Protein AF-A0A925WJB9-F1 (afdb_monomer)

pLDDT: mean 83.43, std 12.55, range [35.84, 97.56]

Structure (mmCIF, N/CA/C/O backbone):
data_AF-A0A925WJB9-F1
#
_entry.id   AF-A0A925WJB9-F1
#
loop_
_atom_site.group_PDB
_atom_site.id
_atom_site.type_symbol
_atom_site.label_atom_id
_atom_site.label_alt_id
_atom_site.label_comp_id
_atom_site.label_asym_id
_atom_site.label_entity_id
_atom_site.label_seq_id
_atom_site.pdbx_PDB_ins_code
_atom_site.Cartn_x
_atom_site.Cartn_y
_atom_site.Cartn_z
_atom_site.occupancy
_atom_site.B_iso_or_equiv
_atom_site.auth_seq_id
_atom_site.auth_comp_id
_atom_site.auth_asym_id
_atom_site.auth_atom_id
_atom_site.pdbx_PDB_model_num
ATOM 1 N N . MET A 1 1 ? 20.096 12.474 18.381 1.00 43.97 1 MET A N 1
ATOM 2 C CA . MET A 1 1 ? 20.253 11.113 17.829 1.00 43.97 1 MET A CA 1
ATOM 3 C C . MET A 1 1 ? 19.766 11.162 16.393 1.00 43.97 1 MET A C 1
ATOM 5 O O . MET A 1 1 ? 18.644 11.605 16.192 1.00 43.97 1 MET A O 1
ATOM 9 N N . SER A 1 2 ? 20.598 10.823 15.407 1.00 48.94 2 SER A N 1
ATOM 10 C CA . SER A 1 2 ? 20.150 10.765 14.008 1.00 48.94 2 SER A CA 1
ATOM 11 C C . SER A 1 2 ? 19.247 9.548 13.840 1.00 48.94 2 SER A C 1
ATOM 13 O O . SER A 1 2 ? 19.674 8.437 14.145 1.00 48.94 2 SER A O 1
ATOM 15 N N . ALA A 1 3 ? 18.000 9.751 13.416 1.00 63.97 3 ALA A N 1
ATOM 16 C CA . ALA A 1 3 ? 17.092 8.649 13.132 1.00 63.97 3 ALA A CA 1
ATOM 17 C C . ALA A 1 3 ? 17.634 7.843 11.940 1.00 63.97 3 ALA A C 1
ATOM 19 O O . ALA A 1 3 ? 17.916 8.409 10.883 1.00 63.97 3 ALA A O 1
ATOM 20 N N . THR A 1 4 ? 17.822 6.535 12.115 1.00 77.94 4 THR A N 1
ATOM 21 C CA . THR A 1 4 ? 18.234 5.638 11.030 1.00 77.94 4 THR A CA 1
ATOM 22 C C . THR A 1 4 ? 17.084 5.499 10.042 1.00 77.94 4 THR A C 1
ATOM 24 O O . THR A 1 4 ? 15.997 5.079 10.429 1.00 77.94 4 THR A O 1
ATOM 27 N N . LEU A 1 5 ? 17.313 5.859 8.779 1.00 86.12 5 LEU A N 1
ATOM 28 C CA . LEU A 1 5 ? 16.326 5.685 7.714 1.00 86.12 5 LEU A CA 1
ATOM 29 C C . LEU A 1 5 ? 16.024 4.197 7.512 1.00 86.12 5 LEU A C 1
ATOM 31 O O . LEU A 1 5 ? 16.938 3.375 7.441 1.00 86.12 5 LEU A O 1
ATOM 35 N N . LEU A 1 6 ? 14.742 3.867 7.385 1.00 89.12 6 LEU A N 1
ATOM 36 C CA . LEU A 1 6 ? 14.296 2.551 6.946 1.00 89.12 6 LEU A CA 1
ATOM 37 C C . LEU A 1 6 ? 14.304 2.529 5.421 1.00 89.12 6 LEU A C 1
ATOM 39 O O . LEU A 1 6 ? 13.763 3.446 4.803 1.00 89.12 6 LEU A O 1
ATOM 43 N N . GLN A 1 7 ? 14.907 1.498 4.829 1.00 92.38 7 GLN A N 1
ATOM 44 C CA . GLN A 1 7 ? 15.043 1.357 3.381 1.00 92.38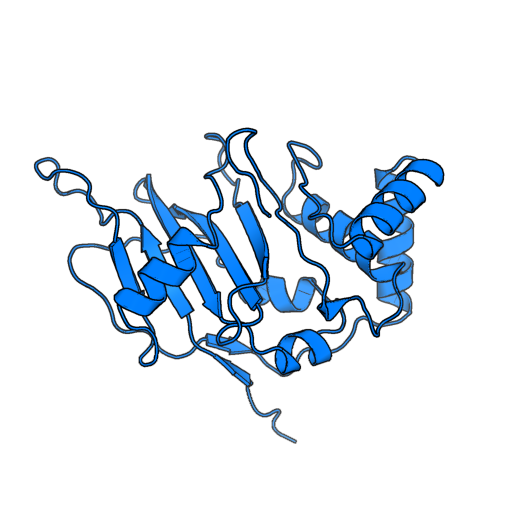 7 GLN A CA 1
ATOM 45 C C . GLN A 1 7 ? 14.372 0.086 2.877 1.00 92.38 7 GLN A C 1
ATOM 47 O O . GLN A 1 7 ? 14.393 -0.939 3.560 1.00 92.38 7 GLN A O 1
ATOM 52 N N . PHE A 1 8 ? 13.781 0.151 1.687 1.00 93.50 8 PHE A N 1
ATOM 53 C CA . PHE A 1 8 ? 13.100 -0.985 1.078 1.00 93.50 8 PHE A CA 1
ATOM 54 C C . PHE A 1 8 ? 13.018 -0.866 -0.447 1.00 93.50 8 PHE A C 1
ATOM 56 O O . PHE A 1 8 ? 13.248 0.191 -1.040 1.00 93.50 8 PHE A O 1
ATOM 63 N N . GLU A 1 9 ? 12.732 -2.003 -1.073 1.00 96.00 9 GLU A N 1
ATOM 64 C CA . GLU A 1 9 ? 12.711 -2.161 -2.521 1.00 96.00 9 GLU A CA 1
ATOM 65 C C . GLU A 1 9 ? 11.400 -1.636 -3.124 1.00 96.00 9 GLU A C 1
ATOM 67 O O . GLU A 1 9 ? 10.319 -1.759 -2.535 1.00 96.00 9 GLU A O 1
ATOM 72 N N . HIS A 1 10 ? 11.489 -1.080 -4.329 1.00 97.19 10 HIS A N 1
ATOM 73 C CA . HIS A 1 10 ? 10.340 -0.593 -5.080 1.00 97.19 10 HIS A CA 1
ATOM 74 C C . HIS A 1 10 ? 10.602 -0.638 -6.587 1.00 97.19 10 HIS A C 1
ATOM 76 O O . HIS A 1 10 ? 11.743 -0.698 -7.050 1.00 97.19 10 HIS A O 1
ATOM 82 N N . PHE A 1 11 ? 9.532 -0.613 -7.373 1.00 97.12 11 PHE A N 1
ATOM 83 C CA . PHE A 1 11 ? 9.629 -0.629 -8.825 1.00 97.12 11 PHE A CA 1
ATOM 84 C C . PHE A 1 11 ? 8.435 0.045 -9.493 1.00 97.12 11 PHE A C 1
ATOM 86 O O . PHE A 1 11 ? 7.369 0.198 -8.899 1.00 97.12 11 PHE A O 1
ATOM 93 N N . TYR A 1 12 ? 8.622 0.427 -10.752 1.00 95.88 12 TYR A N 1
ATOM 94 C CA . TYR A 1 12 ? 7.576 0.947 -11.619 1.00 95.88 12 TYR A CA 1
ATOM 95 C C . TYR A 1 12 ? 7.277 -0.062 -12.715 1.00 95.88 12 TYR A C 1
ATOM 97 O O . TYR A 1 12 ? 8.189 -0.600 -13.345 1.00 95.88 12 TYR A O 1
ATOM 105 N N . TYR A 1 13 ? 5.996 -0.290 -12.961 1.00 94.00 13 TYR A N 1
ATOM 106 C CA . TYR A 1 13 ? 5.498 -1.204 -13.975 1.00 94.00 13 TYR A CA 1
ATOM 107 C C . TYR A 1 13 ? 4.428 -0.503 -14.803 1.00 94.00 13 TYR A C 1
ATOM 109 O O . TYR A 1 13 ? 3.642 0.281 -14.276 1.00 94.00 13 TYR A O 1
ATOM 117 N N . GLY A 1 14 ?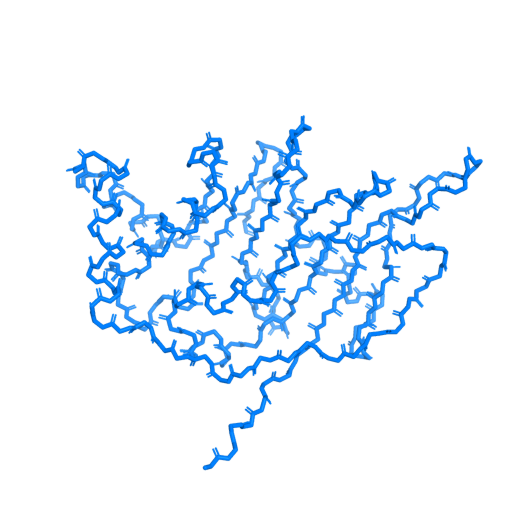 4.381 -0.763 -16.101 1.00 90.88 14 GLY A N 1
ATOM 118 C CA . GLY A 1 14 ? 3.389 -0.135 -16.963 1.00 90.88 14 GLY A CA 1
ATOM 119 C C . GLY A 1 14 ? 3.830 -0.080 -18.409 1.00 90.88 14 GLY A C 1
ATOM 120 O O . GLY A 1 14 ? 4.645 -0.884 -18.857 1.00 90.88 14 GLY A O 1
ATOM 121 N N . GLN A 1 15 ? 3.261 0.865 -19.145 1.00 83.31 15 GLN A N 1
ATOM 122 C CA . GLN A 1 15 ? 3.568 1.060 -20.558 1.00 83.31 15 GLN A CA 1
ATOM 123 C C . GLN A 1 15 ? 4.716 2.069 -20.708 1.00 83.31 15 GLN A C 1
ATOM 125 O O . GLN A 1 15 ? 4.619 3.156 -20.130 1.00 83.31 15 GLN A O 1
ATOM 130 N N . PRO A 1 16 ? 5.774 1.772 -21.486 1.00 77.00 16 PRO A N 1
ATOM 131 C CA . PRO A 1 16 ? 6.777 2.767 -21.848 1.00 77.00 16 PRO A CA 1
ATOM 132 C C . PRO A 1 16 ? 6.155 3.847 -22.744 1.00 77.00 16 PRO A C 1
ATOM 134 O O . PRO A 1 16 ? 5.060 3.675 -23.290 1.00 77.00 16 PRO A O 1
ATOM 137 N N . ALA A 1 17 ? 6.818 4.997 -22.844 1.00 71.12 17 ALA A N 1
ATOM 138 C CA . ALA A 1 17 ? 6.292 6.149 -23.557 1.00 71.12 17 ALA A CA 1
ATOM 139 C C . ALA A 1 17 ? 6.283 5.766 -25.025 1.00 71.12 17 ALA A C 1
ATOM 141 O O . ALA A 1 17 ? 7.320 5.387 -25.562 1.00 71.12 17 ALA A O 1
ATOM 142 N N . ALA A 1 18 ? 5.104 5.789 -25.641 1.00 63.25 18 ALA A N 1
ATOM 143 C CA . ALA A 1 18 ? 4.972 5.316 -27.003 1.00 63.25 18 ALA A CA 1
ATOM 144 C C . ALA A 1 18 ? 5.849 6.159 -27.936 1.00 63.25 18 ALA A C 1
ATOM 146 O O . ALA A 1 18 ? 5.664 7.372 -28.038 1.00 63.25 18 ALA A O 1
ATOM 147 N N . ASP A 1 19 ? 6.725 5.491 -28.680 1.00 55.38 19 ASP A N 1
ATOM 148 C CA . ASP A 1 19 ? 6.946 5.885 -30.061 1.00 55.38 19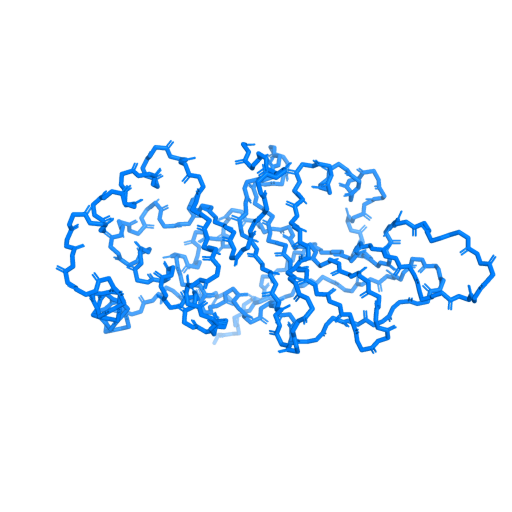 ASP A CA 1
ATOM 149 C C . ASP A 1 19 ? 5.720 5.391 -30.848 1.00 55.38 19 ASP A C 1
ATOM 151 O O . ASP A 1 19 ? 5.278 4.254 -30.655 1.00 55.38 19 ASP A O 1
ATOM 155 N N . TYR A 1 20 ? 5.106 6.239 -31.677 1.00 52.12 20 TYR A N 1
ATOM 156 C CA . TYR A 1 20 ? 3.749 6.048 -32.237 1.00 52.12 20 TYR A CA 1
ATOM 157 C C . TYR A 1 20 ? 3.551 4.767 -33.088 1.00 52.12 20 TYR A C 1
ATOM 159 O O . TYR A 1 20 ? 2.461 4.535 -33.610 1.00 52.12 20 TYR A O 1
ATOM 167 N N . GLN A 1 21 ? 4.583 3.937 -33.252 1.00 49.34 21 GLN A N 1
ATOM 168 C CA . GLN A 1 21 ? 4.632 2.798 -34.169 1.00 49.34 21 GLN A CA 1
ATOM 169 C C . GLN A 1 21 ? 4.746 1.419 -33.490 1.00 49.34 21 GLN A C 1
ATOM 171 O O . GLN A 1 21 ? 4.606 0.409 -34.181 1.00 49.34 21 GLN A O 1
ATOM 176 N N . ALA A 1 22 ? 4.972 1.328 -32.172 1.00 54.50 22 ALA A N 1
ATOM 177 C CA . ALA A 1 22 ? 5.181 0.042 -31.494 1.00 54.50 22 ALA A CA 1
ATOM 178 C C . ALA A 1 22 ? 3.928 -0.465 -30.742 1.00 54.50 22 ALA A C 1
ATOM 180 O O . ALA A 1 22 ? 3.218 0.329 -30.119 1.00 54.50 22 ALA A O 1
ATOM 181 N N . PRO A 1 23 ? 3.656 -1.789 -30.724 1.00 53.50 23 PRO A N 1
ATOM 182 C CA . PRO A 1 23 ? 2.641 -2.367 -29.845 1.00 53.50 23 PRO A CA 1
ATOM 183 C C . PRO A 1 23 ? 2.967 -2.043 -28.383 1.00 53.50 23 PRO A C 1
ATOM 185 O O . PRO A 1 23 ? 4.072 -2.334 -27.920 1.00 53.50 23 PRO A O 1
ATOM 188 N N . GLN A 1 24 ? 2.011 -1.467 -27.650 1.00 60.84 24 GLN A N 1
ATOM 189 C CA . GLN A 1 24 ? 2.189 -1.102 -26.243 1.00 60.84 24 GLN A CA 1
ATOM 190 C C . GLN A 1 24 ? 2.374 -2.359 -25.384 1.00 60.84 24 GLN A C 1
ATOM 192 O O . GLN A 1 24 ? 1.409 -3.026 -25.015 1.00 60.84 24 GLN A O 1
ATOM 197 N N . ARG A 1 25 ? 3.626 -2.700 -25.072 1.00 68.69 25 ARG A N 1
ATOM 198 C CA . ARG A 1 25 ? 3.955 -3.765 -24.120 1.00 68.69 25 ARG A CA 1
ATOM 199 C C . ARG A 1 25 ? 3.962 -3.189 -22.712 1.00 68.69 25 ARG A C 1
ATOM 201 O O . ARG A 1 25 ? 4.656 -2.212 -22.456 1.00 68.69 25 ARG A O 1
ATOM 208 N N . THR A 1 26 ? 3.214 -3.800 -21.801 1.00 83.81 26 THR A N 1
ATOM 209 C CA . THR A 1 26 ? 3.363 -3.544 -20.367 1.00 83.81 26 THR A CA 1
ATOM 210 C C . THR A 1 26 ? 4.556 -4.323 -19.834 1.00 83.81 26 THR A C 1
ATOM 212 O O . THR A 1 26 ? 4.737 -5.492 -20.179 1.00 83.81 26 THR A O 1
ATOM 215 N N . GLY A 1 27 ? 5.373 -3.694 -18.999 1.00 90.88 27 GLY A N 1
ATOM 216 C CA . GLY A 1 27 ? 6.547 -4.334 -18.428 1.00 90.88 27 GLY A CA 1
ATOM 217 C C . GLY A 1 27 ? 7.153 -3.540 -17.283 1.00 90.88 27 GLY A C 1
ATOM 218 O O . GLY A 1 27 ? 6.655 -2.481 -16.898 1.00 90.88 27 GLY A O 1
ATOM 219 N N . LEU A 1 28 ? 8.248 -4.073 -16.747 1.00 94.25 28 LEU A N 1
ATOM 220 C CA . LEU A 1 28 ? 9.071 -3.378 -15.768 1.00 94.25 28 LEU A CA 1
ATOM 221 C 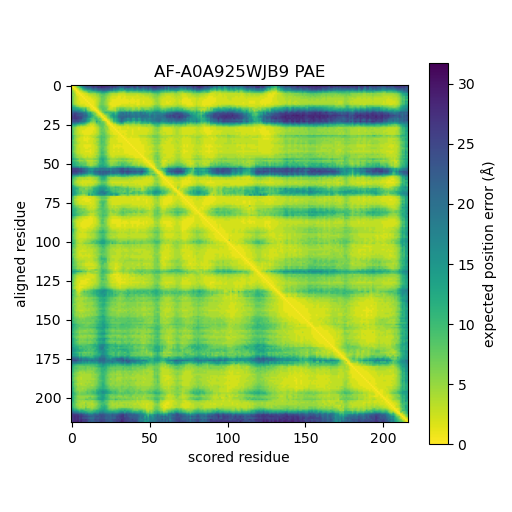C . LEU A 1 28 ? 9.693 -2.139 -16.428 1.00 94.25 28 LEU A C 1
ATOM 223 O O . LEU A 1 28 ? 10.326 -2.251 -17.474 1.00 94.25 28 LEU A O 1
ATOM 227 N N . LEU A 1 29 ? 9.499 -0.970 -15.822 1.00 94.06 29 LEU A N 1
ATOM 228 C CA . LEU A 1 29 ? 9.978 0.321 -16.328 1.00 94.06 29 LEU A CA 1
ATOM 229 C C . LEU A 1 29 ? 11.198 0.809 -15.547 1.00 94.06 29 LEU A C 1
ATOM 231 O O . LEU A 1 29 ? 12.132 1.384 -16.106 1.00 94.06 29 LEU A O 1
ATOM 235 N N . ALA A 1 30 ? 11.200 0.576 -14.238 1.00 95.69 30 ALA A N 1
ATOM 236 C CA . ALA A 1 30 ? 12.311 0.911 -13.367 1.00 95.69 30 ALA A CA 1
ATOM 237 C C . ALA A 1 30 ? 12.267 0.062 -12.099 1.00 95.69 30 ALA A C 1
ATOM 239 O O . ALA A 1 30 ? 11.181 -0.291 -11.648 1.00 95.69 30 ALA A O 1
ATOM 240 N N . ALA A 1 31 ? 13.420 -0.259 -11.522 1.00 97.56 31 ALA A N 1
ATOM 241 C CA . ALA A 1 31 ? 13.501 -1.142 -10.364 1.00 97.56 31 ALA A CA 1
ATOM 242 C C . ALA A 1 31 ? 14.711 -0.815 -9.489 1.00 97.56 31 ALA A C 1
ATOM 244 O O . ALA A 1 31 ? 15.774 -0.439 -9.993 1.00 97.56 31 ALA A O 1
ATOM 245 N N . SER A 1 32 ? 14.554 -0.977 -8.180 1.00 97.50 32 SER A N 1
ATOM 246 C CA . SER A 1 32 ? 15.679 -1.021 -7.252 1.00 97.50 32 SER A CA 1
ATOM 247 C C . SER A 1 32 ? 16.436 -2.354 -7.361 1.00 97.50 32 SER A C 1
ATOM 249 O O . SER A 1 32 ? 15.959 -3.312 -7.972 1.00 97.50 32 SER A O 1
ATOM 251 N N . ALA A 1 33 ? 17.657 -2.408 -6.821 1.00 94.25 33 ALA A N 1
ATOM 252 C CA . ALA A 1 33 ? 18.613 -3.484 -7.101 1.00 94.25 33 ALA A CA 1
ATOM 253 C C . ALA A 1 33 ? 18.131 -4.896 -6.712 1.00 94.25 33 ALA A C 1
ATOM 255 O O . ALA A 1 33 ? 18.553 -5.868 -7.337 1.00 94.25 33 ALA A O 1
ATOM 256 N N . GLY A 1 34 ? 17.262 -5.024 -5.704 1.00 93.00 34 GLY A N 1
ATOM 257 C CA . GLY A 1 34 ? 16.699 -6.307 -5.280 1.00 93.00 34 GLY A CA 1
ATOM 258 C C . GLY A 1 34 ? 15.489 -6.775 -6.095 1.00 93.00 34 GLY A C 1
ATOM 259 O O . GLY A 1 34 ? 14.995 -7.878 -5.859 1.00 93.00 34 GLY A O 1
ATOM 260 N N . ILE A 1 35 ? 14.994 -5.974 -7.044 1.00 95.56 35 ILE A N 1
ATOM 261 C CA . ILE A 1 35 ? 13.828 -6.315 -7.863 1.00 95.56 35 ILE A CA 1
ATOM 262 C C . ILE A 1 35 ? 14.264 -6.963 -9.176 1.00 95.56 35 ILE A C 1
ATOM 264 O O . ILE A 1 35 ? 14.794 -6.303 -10.071 1.00 95.56 35 ILE A O 1
ATOM 268 N N . THR A 1 36 ? 13.968 -8.255 -9.329 1.00 94.00 36 THR A N 1
ATOM 269 C CA . THR A 1 36 ? 14.111 -8.948 -10.616 1.00 94.00 36 THR A CA 1
ATOM 270 C C . THR A 1 36 ? 12.835 -8.827 -11.459 1.00 94.00 36 THR A C 1
ATOM 272 O O . THR A 1 36 ? 11.749 -8.610 -10.908 1.00 94.00 36 THR A O 1
ATOM 275 N N . PRO A 1 37 ? 12.914 -8.998 -12.793 1.00 92.88 37 PRO A N 1
ATOM 276 C CA . PRO A 1 37 ? 11.733 -9.022 -13.655 1.00 92.88 37 PRO A CA 1
ATOM 277 C C . PRO A 1 37 ? 10.702 -10.083 -13.254 1.00 92.88 37 PRO A C 1
ATOM 279 O O . PRO A 1 37 ? 9.504 -9.817 -13.299 1.00 92.88 37 PRO A O 1
ATOM 282 N N . GLU A 1 38 ? 11.152 -11.262 -12.824 1.00 92.81 38 GLU A N 1
ATOM 283 C CA . GLU A 1 38 ? 10.289 -12.363 -12.381 1.00 92.81 38 GLU A CA 1
ATOM 284 C C . GLU A 1 38 ? 9.566 -11.997 -11.088 1.00 92.81 38 GLU A C 1
ATOM 286 O O . GLU A 1 38 ? 8.373 -12.259 -10.946 1.00 92.81 38 GLU A O 1
ATOM 291 N N . LEU A 1 39 ? 10.280 -11.351 -10.162 1.00 92.56 39 LEU A N 1
ATOM 292 C CA . LEU A 1 39 ? 9.704 -10.881 -8.914 1.00 92.56 39 LEU A CA 1
ATOM 293 C C . LEU A 1 39 ? 8.646 -9.809 -9.170 1.00 92.56 39 LEU A C 1
ATOM 295 O O . LEU A 1 39 ? 7.542 -9.912 -8.648 1.00 92.56 39 LEU A O 1
ATOM 299 N N . ALA A 1 40 ? 8.961 -8.821 -10.010 1.00 93.94 40 ALA A N 1
ATOM 300 C CA . ALA A 1 40 ? 8.021 -7.775 -10.389 1.00 93.94 40 ALA A CA 1
ATOM 301 C C . ALA A 1 40 ? 6.772 -8.355 -11.068 1.00 93.94 40 ALA A C 1
ATOM 303 O O . ALA A 1 40 ? 5.657 -7.990 -10.704 1.00 93.94 40 ALA A O 1
ATOM 304 N N . ALA A 1 41 ? 6.943 -9.288 -12.010 1.00 92.12 41 ALA A N 1
ATOM 305 C CA . ALA A 1 41 ? 5.829 -9.945 -12.688 1.00 92.12 41 ALA A CA 1
ATOM 306 C C . ALA A 1 41 ? 4.935 -10.719 -11.705 1.00 92.12 41 ALA A C 1
ATOM 308 O O . ALA A 1 41 ? 3.720 -10.541 -11.730 1.00 92.12 41 ALA A O 1
ATOM 309 N N . ALA A 1 42 ? 5.527 -11.497 -10.794 1.00 91.38 42 ALA A N 1
ATOM 310 C CA . ALA A 1 42 ? 4.784 -12.227 -9.767 1.00 91.38 42 ALA A CA 1
ATOM 311 C C . ALA A 1 42 ? 4.052 -11.288 -8.790 1.00 91.38 42 ALA A C 1
ATOM 313 O O . ALA A 1 42 ? 2.936 -11.580 -8.356 1.00 91.38 42 ALA A O 1
ATOM 314 N N . THR A 1 43 ? 4.656 -10.145 -8.441 1.00 92.69 43 THR A N 1
ATOM 315 C CA . THR A 1 43 ? 3.999 -9.117 -7.624 1.00 92.69 43 THR A CA 1
ATOM 316 C C . THR A 1 43 ? 2.807 -8.509 -8.364 1.00 92.69 43 THR A C 1
ATOM 318 O O . THR A 1 43 ? 1.746 -8.380 -7.764 1.00 92.69 43 THR A O 1
ATOM 321 N N . VAL A 1 44 ? 2.947 -8.171 -9.650 1.00 91.62 44 VAL A N 1
ATOM 322 C CA . VAL A 1 44 ? 1.872 -7.576 -10.469 1.00 91.62 44 VAL A CA 1
ATOM 323 C C . VAL A 1 44 ? 0.717 -8.555 -10.681 1.00 91.62 44 VAL A C 1
ATOM 325 O O . VAL A 1 44 ? -0.439 -8.167 -10.535 1.00 91.62 44 VAL A O 1
ATOM 328 N N . GLU A 1 45 ? 1.017 -9.824 -10.965 1.00 88.94 45 GLU A N 1
ATOM 329 C CA . GLU A 1 45 ? 0.009 -10.882 -11.127 1.00 88.94 45 GLU A CA 1
ATOM 330 C C . GLU A 1 45 ? -0.867 -11.023 -9.877 1.00 88.94 45 GLU A C 1
ATOM 332 O O . GLU A 1 45 ? -2.074 -11.220 -9.973 1.00 88.94 45 GLU A O 1
ATOM 337 N N . ARG A 1 46 ? -0.265 -10.873 -8.693 1.00 87.06 46 ARG A N 1
ATOM 338 C CA . ARG A 1 46 ? -0.967 -10.986 -7.412 1.00 87.06 46 ARG A CA 1
ATOM 339 C C . ARG A 1 46 ? -1.623 -9.682 -6.960 1.00 87.06 46 ARG A C 1
ATOM 341 O O . ARG A 1 46 ? -2.636 -9.712 -6.275 1.00 87.06 46 ARG A O 1
ATOM 348 N N . VAL A 1 47 ? -1.015 -8.543 -7.280 1.00 88.56 47 VAL A N 1
ATOM 349 C CA . VAL A 1 47 ? -1.415 -7.217 -6.803 1.00 88.56 47 VAL A CA 1
ATOM 350 C C . VAL A 1 47 ? -1.724 -6.337 -8.003 1.00 88.56 47 VAL A C 1
ATOM 352 O O . VAL A 1 47 ? -0.878 -5.599 -8.516 1.00 88.56 47 VAL A O 1
ATOM 355 N N . THR A 1 48 ? -2.975 -6.411 -8.443 1.00 84.44 48 THR A N 1
ATOM 356 C CA . THR A 1 48 ? -3.494 -5.577 -9.525 1.00 84.44 48 THR A CA 1
ATOM 357 C C . THR A 1 48 ? -4.413 -4.505 -8.955 1.00 84.44 48 THR A C 1
ATOM 359 O O . THR A 1 48 ? -5.368 -4.799 -8.241 1.00 84.44 48 THR A O 1
ATOM 362 N N . LEU A 1 49 ? -4.135 -3.247 -9.297 1.00 85.06 49 LEU A N 1
ATOM 363 C CA . LEU A 1 49 ? -5.003 -2.115 -8.991 1.00 85.06 49 LEU A CA 1
ATOM 364 C C . LEU A 1 49 ? -5.430 -1.462 -10.312 1.00 85.06 49 LEU A C 1
ATOM 366 O O . LEU A 1 49 ? -4.563 -1.122 -11.121 1.00 85.06 49 LEU A O 1
ATOM 370 N N . PRO A 1 50 ? -6.737 -1.300 -10.578 1.00 81.94 50 PRO A N 1
ATOM 371 C CA . PRO A 1 50 ? -7.182 -0.716 -11.829 1.00 81.94 50 PRO A CA 1
ATOM 372 C C . PRO A 1 50 ? -6.928 0.795 -11.840 1.00 81.94 50 PRO A C 1
ATOM 374 O O . PRO A 1 50 ? -6.886 1.457 -10.801 1.00 81.94 50 PRO A O 1
ATOM 377 N N . LEU A 1 51 ? -6.787 1.354 -13.042 1.00 79.50 51 LEU A N 1
ATOM 378 C CA . LEU A 1 51 ? -6.764 2.802 -13.220 1.00 79.50 51 LEU A CA 1
ATOM 379 C C . LEU A 1 51 ? -8.151 3.381 -12.923 1.00 79.50 51 LEU A C 1
ATOM 381 O O . LEU A 1 51 ? -9.139 2.868 -13.462 1.00 79.50 51 LEU A O 1
ATOM 385 N N . PRO A 1 52 ? -8.242 4.468 -12.141 1.00 74.75 52 PRO A N 1
ATOM 386 C CA . PRO A 1 52 ? -9.495 5.187 -11.990 1.00 74.75 52 PRO A CA 1
ATOM 387 C C . PRO A 1 52 ? -9.933 5.834 -13.321 1.00 74.75 52 PRO A C 1
ATOM 389 O O . PRO A 1 52 ? -9.106 6.017 -14.226 1.00 74.75 52 PRO A O 1
ATOM 392 N N . PRO A 1 53 ? -11.228 6.177 -13.473 1.00 69.31 53 PRO A N 1
ATOM 393 C CA . PRO A 1 53 ? -11.756 6.802 -14.682 1.00 69.31 53 PRO A CA 1
ATOM 394 C C . PRO A 1 53 ? -11.068 8.144 -14.976 1.00 69.31 53 PRO A C 1
ATOM 396 O O . PRO A 1 53 ? -10.490 8.773 -14.093 1.00 69.31 53 PRO A O 1
ATOM 399 N N . PHE A 1 54 ? -11.134 8.582 -16.237 1.00 58.06 54 PHE A N 1
ATOM 400 C CA . PHE A 1 54 ? -10.497 9.802 -16.745 1.00 58.06 54 PHE A CA 1
ATOM 401 C C . PHE A 1 54 ? -11.098 11.082 -16.137 1.00 58.06 54 PHE A C 1
ATOM 403 O O . PHE A 1 54 ? -11.919 11.762 -16.747 1.00 58.06 54 PHE A O 1
ATOM 410 N N . THR A 1 55 ? -10.639 11.448 -14.950 1.00 56.28 55 THR A N 1
ATOM 411 C CA . THR A 1 55 ? -10.833 12.776 -14.368 1.00 56.28 55 THR A CA 1
ATOM 412 C C . THR A 1 55 ? -9.500 13.251 -13.805 1.00 56.28 55 THR A C 1
ATOM 414 O O . THR A 1 55 ? -8.752 12.484 -13.195 1.00 56.28 55 THR A O 1
ATOM 417 N N . ALA A 1 56 ? -9.148 14.506 -14.094 1.00 46.56 56 ALA A N 1
ATOM 418 C CA . ALA A 1 56 ? -7.904 15.103 -13.626 1.00 46.56 56 ALA A CA 1
ATOM 419 C C . ALA A 1 56 ? -7.820 14.937 -12.099 1.00 46.56 56 ALA A C 1
ATOM 421 O O . ALA A 1 56 ? -8.748 15.331 -11.398 1.00 46.56 56 ALA A O 1
ATOM 422 N N . ASN A 1 57 ? -6.721 14.357 -11.607 1.00 54.84 57 ASN A N 1
ATOM 423 C CA . ASN A 1 57 ? -6.376 14.163 -10.187 1.00 54.84 57 ASN A CA 1
ATOM 424 C C . ASN A 1 57 ? -6.781 12.839 -9.510 1.00 54.84 57 ASN A C 1
ATOM 426 O O . ASN A 1 57 ? -6.519 12.683 -8.313 1.00 54.84 57 ASN A O 1
ATOM 430 N N . HIS A 1 58 ? -7.338 11.845 -10.211 1.00 68.31 58 HIS A N 1
ATOM 431 C CA . HIS A 1 58 ? -7.581 10.544 -9.572 1.00 68.31 58 HIS A CA 1
ATOM 432 C C . HIS A 1 58 ? -6.346 9.647 -9.620 1.00 68.31 58 HIS A C 1
ATOM 434 O O . HIS A 1 58 ? -6.034 9.009 -10.622 1.00 68.31 58 HIS A O 1
ATOM 440 N N . ARG A 1 59 ? -5.657 9.578 -8.480 1.00 80.00 59 ARG A N 1
ATOM 441 C CA . ARG A 1 59 ? -4.733 8.494 -8.147 1.00 80.00 59 ARG A CA 1
ATOM 442 C C . ARG A 1 59 ? -5.458 7.421 -7.353 1.00 80.00 59 ARG A C 1
ATOM 444 O O . ARG A 1 59 ? -6.232 7.742 -6.446 1.00 80.00 59 ARG A O 1
ATOM 451 N N . ALA A 1 60 ? -5.184 6.170 -7.689 1.00 85.75 60 ALA A N 1
ATOM 452 C CA . ALA A 1 60 ? -5.591 5.027 -6.893 1.00 85.75 60 ALA A CA 1
ATOM 453 C C . ALA A 1 60 ? -4.368 4.486 -6.162 1.00 85.75 60 ALA A C 1
ATOM 455 O O . ALA A 1 60 ? -3.264 4.467 -6.704 1.00 85.75 60 ALA A O 1
ATOM 456 N N . TRP A 1 61 ? -4.568 4.043 -4.932 1.00 91.25 61 TRP A N 1
ATOM 457 C CA . TRP A 1 61 ? -3.563 3.284 -4.209 1.00 91.25 61 TRP A CA 1
ATOM 458 C C . TRP A 1 61 ? -4.196 2.222 -3.324 1.00 91.25 61 TRP A C 1
ATOM 460 O O . TRP A 1 61 ? -5.376 2.312 -2.961 1.00 91.25 61 TRP A O 1
ATOM 470 N N . ALA A 1 62 ? -3.400 1.223 -2.989 1.00 91.19 62 ALA A N 1
ATOM 471 C CA . ALA A 1 62 ? -3.791 0.134 -2.126 1.00 91.19 62 ALA A CA 1
ATOM 472 C C . ALA A 1 62 ? -2.617 -0.295 -1.251 1.00 91.19 62 ALA A C 1
ATOM 474 O O . ALA A 1 62 ? -1.456 -0.194 -1.652 1.00 91.19 62 ALA A O 1
ATOM 475 N N . LEU A 1 63 ? -2.949 -0.812 -0.075 1.00 92.44 63 LEU A N 1
ATOM 476 C CA . LEU A 1 63 ? -2.052 -1.588 0.765 1.00 92.44 63 LEU A CA 1
ATOM 477 C C . LEU A 1 63 ? -2.640 -2.988 0.856 1.00 92.44 63 LEU A C 1
ATOM 479 O O . LEU A 1 63 ? -3.730 -3.170 1.398 1.00 92.44 63 LEU A O 1
ATOM 483 N N . VAL A 1 64 ? -1.935 -3.976 0.319 1.00 91.12 64 VAL A N 1
ATOM 484 C CA . VAL A 1 64 ? -2.422 -5.356 0.255 1.00 91.12 64 VAL A CA 1
ATOM 485 C C . VAL A 1 64 ? -1.382 -6.332 0.775 1.00 91.12 64 VAL A C 1
ATOM 487 O O . VAL A 1 64 ? -0.196 -6.011 0.903 1.00 91.12 64 VAL A O 1
ATOM 490 N N . ARG A 1 65 ? -1.823 -7.555 1.069 1.00 87.81 65 ARG A N 1
ATOM 491 C CA . ARG A 1 65 ? -0.911 -8.653 1.375 1.00 87.81 65 ARG A CA 1
ATOM 492 C C . ARG A 1 65 ? -0.259 -9.131 0.087 1.00 87.81 65 ARG A C 1
ATOM 494 O O . ARG A 1 65 ? -0.938 -9.405 -0.896 1.00 87.81 65 ARG A O 1
ATOM 501 N N . GLY A 1 66 ? 1.060 -9.259 0.108 1.00 84.06 66 GLY A N 1
ATOM 502 C CA . GLY A 1 66 ? 1.791 -9.869 -0.995 1.00 84.06 66 GLY A CA 1
ATOM 503 C C . GLY A 1 66 ? 1.934 -11.377 -0.796 1.00 84.06 66 GLY A C 1
ATOM 504 O O . GLY A 1 66 ? 0.964 -12.095 -0.545 1.00 84.06 66 GLY A O 1
ATOM 505 N N . SER A 1 67 ? 3.161 -11.870 -0.931 1.00 79.62 67 SER A N 1
ATOM 506 C CA . SER A 1 67 ? 3.526 -13.278 -0.760 1.00 79.62 67 SER A CA 1
ATOM 507 C C . SER A 1 67 ? 4.207 -13.523 0.594 1.00 79.62 67 SER A C 1
ATOM 509 O O . SER A 1 67 ? 4.498 -12.597 1.345 1.00 79.62 67 SER A O 1
ATOM 511 N N . ARG A 1 68 ? 4.548 -14.781 0.911 1.00 73.94 68 ARG A N 1
ATOM 512 C CA . ARG A 1 68 ? 5.357 -15.088 2.110 1.00 73.94 68 ARG A CA 1
ATOM 513 C C . ARG A 1 68 ? 6.693 -14.335 2.152 1.00 73.94 68 ARG A C 1
ATOM 515 O O . ARG A 1 68 ? 7.184 -14.063 3.240 1.00 73.94 68 ARG A O 1
ATOM 522 N N . GLN A 1 69 ? 7.277 -14.035 0.992 1.00 71.50 69 GLN A N 1
ATOM 523 C CA . GLN A 1 69 ? 8.551 -13.317 0.883 1.00 71.50 69 GLN A CA 1
ATOM 524 C C . GLN A 1 69 ? 8.368 -11.792 0.859 1.00 71.50 69 GLN A C 1
ATOM 526 O O . GLN A 1 69 ? 9.306 -11.060 1.152 1.00 71.50 69 GLN A O 1
ATOM 531 N N . GLN A 1 70 ? 7.164 -11.316 0.537 1.00 74.62 70 GLN A N 1
ATOM 532 C CA . GLN A 1 70 ? 6.800 -9.902 0.464 1.00 74.62 70 GLN A CA 1
ATOM 533 C C . GLN A 1 70 ? 5.471 -9.716 1.190 1.00 74.62 70 GLN A C 1
ATOM 535 O O . GLN A 1 70 ? 4.417 -9.750 0.555 1.00 74.62 70 GLN A O 1
ATOM 540 N N . PRO A 1 71 ? 5.485 -9.600 2.523 1.00 79.81 71 PRO A N 1
ATOM 541 C CA . PRO A 1 71 ? 4.264 -9.712 3.309 1.00 79.81 71 PRO A CA 1
ATOM 542 C C . PRO A 1 71 ? 3.250 -8.624 2.952 1.00 79.81 71 PRO A C 1
ATOM 544 O O . PRO A 1 71 ? 2.050 -8.896 2.958 1.00 79.81 71 PRO A O 1
ATOM 547 N N . PHE A 1 72 ? 3.725 -7.435 2.575 1.00 91.62 72 PHE A N 1
ATOM 548 C CA . PHE A 1 72 ? 2.878 -6.323 2.185 1.00 91.62 72 PHE A CA 1
ATOM 549 C C . PHE A 1 72 ? 3.411 -5.605 0.954 1.00 91.62 72 PHE A C 1
ATOM 551 O O . PHE A 1 72 ? 4.616 -5.401 0.792 1.00 91.62 72 PHE A O 1
ATOM 558 N N . VAL A 1 73 ? 2.477 -5.204 0.103 1.00 94.31 73 VAL A N 1
ATOM 559 C CA . VAL A 1 73 ? 2.737 -4.439 -1.107 1.00 94.31 73 VAL A CA 1
ATOM 560 C C . VAL A 1 73 ? 1.852 -3.210 -1.053 1.00 94.31 73 VAL A C 1
ATOM 562 O O . VAL A 1 73 ? 0.630 -3.317 -0.940 1.00 94.31 73 VAL A O 1
ATOM 565 N N . MET A 1 74 ? 2.480 -2.044 -1.123 1.00 94.75 74 MET A N 1
ATOM 566 C CA . MET A 1 74 ? 1.777 -0.803 -1.394 1.00 94.75 74 MET A CA 1
ATOM 567 C C . MET A 1 74 ? 1.894 -0.519 -2.884 1.00 94.75 74 MET A C 1
ATOM 569 O O . MET A 1 74 ? 2.999 -0.504 -3.423 1.00 94.75 74 MET A O 1
ATOM 573 N N . VAL A 1 75 ? 0.764 -0.322 -3.548 1.00 95.06 75 VAL A N 1
ATOM 574 C CA . VAL A 1 75 ? 0.718 -0.011 -4.975 1.00 95.06 75 VAL A CA 1
ATOM 575 C C . VAL A 1 75 ? -0.013 1.299 -5.182 1.00 95.06 75 VAL A C 1
ATOM 577 O O . VAL A 1 75 ? -1.046 1.543 -4.567 1.00 95.06 75 VAL A O 1
ATOM 580 N N . GLN A 1 76 ? 0.517 2.127 -6.068 1.00 93.88 76 GLN A N 1
ATOM 581 C CA . GLN A 1 76 ? -0.123 3.331 -6.565 1.00 93.88 76 GLN A CA 1
ATOM 582 C C . GLN A 1 76 ? -0.225 3.250 -8.076 1.00 93.88 76 GLN A C 1
ATOM 584 O O . GLN A 1 76 ? 0.740 2.888 -8.737 1.00 93.88 76 GLN A O 1
ATOM 589 N N . VAL A 1 77 ? -1.366 3.642 -8.629 1.00 91.06 77 VAL A N 1
ATOM 590 C CA . VAL A 1 77 ? -1.584 3.677 -10.072 1.00 91.06 77 VAL A CA 1
ATOM 591 C C . VAL A 1 77 ? -2.094 5.056 -10.470 1.00 91.06 77 VAL A C 1
ATOM 593 O O . VAL A 1 77 ? -3.022 5.601 -9.863 1.00 91.06 77 VAL A O 1
ATOM 596 N N . GLN A 1 78 ? -1.461 5.624 -11.493 1.00 88.19 78 GLN A N 1
ATOM 597 C CA . GLN A 1 78 ? -1.855 6.882 -12.117 1.00 88.19 78 GLN A CA 1
ATOM 598 C C . GLN A 1 78 ? -1.567 6.855 -13.620 1.00 88.19 78 GLN A C 1
ATOM 600 O O . GLN A 1 78 ? -0.801 6.028 -14.120 1.00 88.19 78 GLN A O 1
ATOM 605 N N . ARG A 1 79 ? -2.139 7.825 -14.338 1.00 85.31 79 ARG A N 1
ATOM 606 C CA . ARG A 1 79 ? -1.594 8.241 -15.630 1.00 85.31 79 ARG A CA 1
ATOM 607 C C . ARG A 1 79 ? -0.524 9.306 -15.395 1.00 85.31 79 ARG A C 1
ATOM 609 O O . ARG A 1 79 ? -0.796 10.266 -14.683 1.00 85.31 79 ARG A O 1
ATOM 616 N N . SER A 1 80 ? 0.659 9.143 -15.978 1.00 83.06 80 SER A N 1
ATOM 617 C CA . SER A 1 80 ? 1.703 10.180 -15.971 1.00 83.06 80 SER A CA 1
ATOM 618 C C . SER A 1 80 ? 1.279 11.404 -16.804 1.00 83.06 80 SER A C 1
ATOM 620 O O . SER A 1 80 ? 0.345 11.307 -17.608 1.00 83.06 80 SER A O 1
ATOM 622 N N . ALA A 1 81 ? 2.007 12.528 -16.716 1.00 77.94 81 ALA A N 1
ATOM 623 C CA . ALA A 1 81 ? 1.817 13.681 -17.617 1.00 77.94 81 ALA A CA 1
ATOM 624 C C . ALA A 1 81 ? 1.830 13.320 -19.111 1.00 77.94 81 ALA A C 1
ATOM 626 O O . ALA A 1 81 ? 1.139 13.944 -19.913 1.00 77.94 81 ALA A O 1
ATOM 627 N N . SER A 1 82 ? 2.608 12.309 -19.501 1.00 77.25 82 SER A N 1
ATOM 628 C CA . SER A 1 82 ? 2.685 11.804 -20.878 1.00 77.25 82 SER A CA 1
ATOM 629 C C . SER A 1 82 ? 1.491 10.924 -21.280 1.00 77.25 82 SER A C 1
ATOM 631 O O . SER A 1 82 ? 1.467 10.392 -22.387 1.00 77.25 82 SER A O 1
ATOM 633 N N . GLY A 1 83 ? 0.505 10.738 -20.396 1.00 78.62 83 GLY A N 1
ATOM 634 C CA . GLY A 1 83 ? -0.672 9.901 -20.622 1.00 78.62 83 GLY A CA 1
ATOM 635 C C . GLY A 1 83 ? -0.419 8.398 -20.470 1.00 78.62 83 GLY A C 1
ATOM 636 O O . GLY A 1 83 ? -1.338 7.611 -20.717 1.00 78.62 83 GLY A O 1
ATOM 637 N N . GLN A 1 84 ? 0.789 7.994 -20.057 1.00 83.06 84 GLN A N 1
ATOM 638 C CA . GLN A 1 84 ? 1.147 6.591 -19.848 1.00 83.06 84 GLN A CA 1
ATOM 639 C C . GLN A 1 84 ? 0.483 6.054 -18.593 1.00 83.06 84 GLN A C 1
ATOM 641 O O . GLN A 1 84 ? 0.446 6.721 -17.564 1.00 83.06 84 GLN A O 1
ATOM 646 N N . SER A 1 85 ? 0.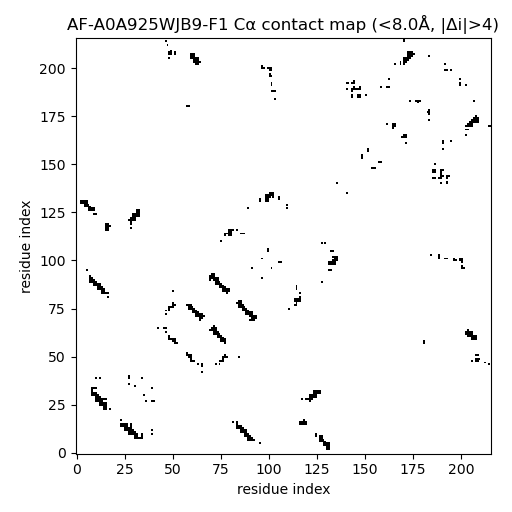027 4.810 -18.659 1.00 85.94 85 SER A N 1
AT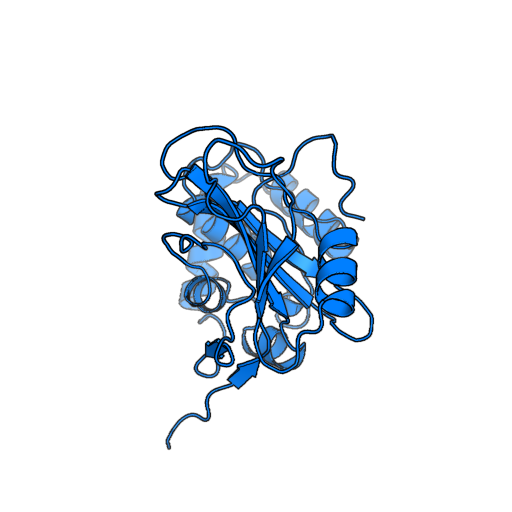OM 647 C CA . SER A 1 85 ? -0.429 4.086 -17.478 1.00 85.94 85 SER A CA 1
ATOM 648 C C . SER A 1 85 ? 0.774 3.547 -16.716 1.00 85.94 85 SER A C 1
ATOM 650 O O . SER A 1 85 ? 1.510 2.711 -17.250 1.00 85.94 85 SER A O 1
ATOM 652 N N . VAL A 1 86 ? 0.972 4.026 -15.488 1.00 90.69 86 VAL A N 1
ATOM 653 C CA . VAL A 1 86 ? 2.107 3.656 -14.639 1.00 90.69 86 VAL A CA 1
ATOM 654 C C . VAL A 1 86 ? 1.598 3.217 -13.271 1.00 90.69 86 VAL A C 1
ATOM 656 O O . VAL A 1 86 ? 0.702 3.831 -12.689 1.00 90.69 86 VAL A O 1
ATOM 659 N N . ALA A 1 87 ? 2.190 2.146 -12.760 1.00 93.69 87 ALA A N 1
ATOM 660 C CA . ALA A 1 87 ? 2.003 1.655 -11.411 1.00 93.69 87 ALA A CA 1
ATOM 661 C C . ALA A 1 87 ? 3.341 1.683 -10.665 1.00 93.69 87 ALA A C 1
ATOM 663 O O . ALA A 1 87 ? 4.355 1.227 -11.193 1.00 93.69 87 ALA A O 1
ATOM 664 N N . HIS A 1 88 ? 3.348 2.200 -9.443 1.00 96.38 88 HIS A N 1
ATOM 665 C CA . HIS A 1 88 ? 4.487 2.182 -8.530 1.00 96.38 88 HIS A CA 1
ATOM 666 C C . HIS A 1 88 ? 4.198 1.201 -7.401 1.00 96.38 88 HIS A C 1
ATOM 668 O O . HIS A 1 88 ? 3.228 1.352 -6.663 1.00 96.38 88 HIS A O 1
ATOM 674 N N . TYR A 1 89 ? 5.042 0.184 -7.293 1.00 96.31 89 TYR A N 1
ATOM 675 C CA . TYR A 1 89 ? 4.967 -0.870 -6.296 1.00 96.31 89 TYR A CA 1
ATOM 676 C C . TYR A 1 89 ? 6.077 -0.685 -5.272 1.00 96.31 89 TYR A C 1
ATOM 678 O O . TYR A 1 89 ? 7.247 -0.581 -5.633 1.00 96.31 89 TYR A O 1
ATOM 686 N N . SER A 1 90 ? 5.716 -0.693 -3.997 1.00 95.75 90 SER A N 1
ATOM 687 C CA . SER A 1 90 ? 6.626 -0.610 -2.860 1.00 95.75 90 SER A CA 1
ATOM 688 C C . SER A 1 90 ? 6.469 -1.850 -1.987 1.00 95.75 90 SER A C 1
ATOM 690 O O . SER A 1 90 ? 5.368 -2.158 -1.525 1.00 95.75 90 SER A O 1
ATOM 692 N N . LEU A 1 91 ? 7.568 -2.569 -1.760 1.00 94.56 91 LEU A N 1
ATOM 693 C CA . LEU A 1 91 ? 7.575 -3.789 -0.958 1.00 94.56 91 LEU A CA 1
ATOM 694 C C . LEU A 1 91 ? 7.813 -3.426 0.504 1.00 94.56 91 LEU A C 1
ATOM 696 O O . LEU A 1 91 ? 8.945 -3.176 0.912 1.00 94.56 91 LEU A O 1
ATOM 700 N N . LEU A 1 92 ? 6.740 -3.365 1.291 1.00 92.00 92 LEU A N 1
ATOM 701 C CA . LEU A 1 92 ? 6.807 -2.871 2.662 1.00 92.00 92 LEU A CA 1
ATOM 702 C C . LEU A 1 92 ? 7.175 -4.003 3.636 1.00 92.00 92 LEU A C 1
ATOM 704 O O . LEU A 1 92 ? 6.439 -4.992 3.743 1.00 92.00 92 LEU A O 1
ATOM 708 N N . PRO A 1 93 ? 8.279 -3.873 4.398 1.00 89.62 93 PRO A N 1
ATOM 709 C CA . PRO A 1 93 ? 8.594 -4.813 5.465 1.00 89.62 93 PRO A CA 1
ATOM 710 C C . PRO A 1 93 ? 7.521 -4.786 6.560 1.00 89.62 93 PRO A C 1
ATOM 712 O O . PRO A 1 93 ? 7.033 -3.720 6.940 1.00 89.62 93 PRO A O 1
ATOM 715 N N . SER A 1 94 ? 7.205 -5.945 7.143 1.00 87.56 94 SER A N 1
ATOM 716 C CA . SER A 1 94 ? 6.236 -6.032 8.248 1.00 87.56 94 SER A CA 1
ATOM 717 C C . SER A 1 94 ? 6.604 -5.125 9.423 1.00 87.56 94 SER A C 1
ATOM 719 O O . SER A 1 94 ? 5.725 -4.517 10.025 1.00 87.56 94 SER A O 1
ATOM 721 N N . ASP A 1 95 ? 7.894 -5.009 9.742 1.00 87.56 95 ASP A N 1
ATOM 722 C CA . ASP A 1 95 ? 8.366 -4.205 10.874 1.00 87.56 95 ASP A CA 1
ATOM 723 C C . ASP A 1 95 ? 8.163 -2.705 10.642 1.00 87.56 95 ASP A C 1
ATOM 725 O O . ASP A 1 95 ? 7.858 -1.973 11.585 1.00 87.56 95 ASP A O 1
ATOM 729 N N . LEU A 1 96 ? 8.225 -2.256 9.382 1.00 88.56 96 LEU A N 1
ATOM 730 C CA . LEU A 1 96 ? 7.870 -0.889 9.010 1.00 88.56 96 LEU A CA 1
ATOM 731 C C . LEU A 1 96 ? 6.388 -0.641 9.294 1.00 88.56 96 LEU A C 1
ATOM 733 O O . LEU A 1 96 ? 6.063 0.313 9.992 1.00 88.56 96 LEU A O 1
ATOM 737 N N . LEU A 1 97 ? 5.491 -1.525 8.846 1.00 88.38 97 LEU A N 1
ATOM 738 C CA . LEU A 1 97 ? 4.052 -1.357 9.088 1.00 88.38 97 LEU A CA 1
ATOM 739 C C . LEU A 1 97 ? 3.679 -1.447 10.572 1.00 88.38 97 LEU A C 1
ATOM 741 O O . LEU A 1 97 ? 2.828 -0.689 11.037 1.00 88.38 97 LEU A O 1
ATOM 745 N N . ARG A 1 98 ? 4.335 -2.326 11.340 1.00 86.94 98 ARG A N 1
ATOM 746 C CA . ARG A 1 98 ? 4.178 -2.368 12.805 1.00 86.94 98 ARG A CA 1
ATOM 747 C C . ARG A 1 98 ? 4.583 -1.044 13.453 1.00 86.94 98 ARG A C 1
ATOM 749 O O . ARG A 1 98 ? 3.917 -0.613 14.385 1.00 86.94 98 ARG A O 1
ATOM 756 N N . THR A 1 99 ? 5.646 -0.412 12.953 1.00 87.44 99 THR A N 1
ATOM 757 C CA . THR A 1 99 ? 6.133 0.887 13.445 1.00 87.44 99 THR A CA 1
ATOM 758 C C . THR A 1 99 ? 5.181 2.024 13.068 1.00 87.44 99 THR A C 1
ATOM 760 O O . THR A 1 99 ? 4.901 2.881 13.899 1.00 87.44 99 THR A O 1
ATOM 763 N N . VAL A 1 100 ? 4.623 1.992 11.850 1.00 87.06 100 VAL A N 1
ATOM 764 C CA . VAL A 1 100 ? 3.577 2.928 11.393 1.00 87.06 100 VAL A CA 1
ATOM 765 C C . VAL A 1 100 ? 2.343 2.853 12.290 1.00 87.06 100 VAL A C 1
ATOM 767 O O . VAL A 1 100 ? 1.701 3.867 12.545 1.00 87.06 100 VAL A O 1
ATOM 770 N N . GLY A 1 101 ? 1.981 1.655 12.759 1.00 84.31 101 GLY A N 1
ATOM 771 C CA . GLY A 1 101 ? 0.920 1.500 13.752 1.00 84.31 101 GLY A CA 1
ATOM 772 C C . GLY A 1 101 ? -0.464 1.950 13.274 1.00 84.31 101 GLY A C 1
ATOM 773 O O . GLY A 1 101 ? -1.301 2.318 14.090 1.00 84.31 101 GLY A O 1
ATOM 774 N N . GLY A 1 102 ? -0.704 1.944 11.960 1.00 84.62 102 GLY A N 1
ATOM 775 C CA . GLY A 1 102 ? -1.939 2.446 11.351 1.00 84.62 102 GLY A CA 1
ATOM 776 C C . GLY A 1 102 ? -1.908 3.908 10.907 1.00 84.62 102 GLY A C 1
ATOM 777 O O . GLY A 1 102 ? -2.853 4.319 10.248 1.00 84.62 102 GLY A O 1
ATOM 778 N N . ASN A 1 103 ? -0.829 4.655 11.173 1.00 88.81 103 ASN A N 1
ATOM 779 C CA . ASN A 1 103 ? -0.679 6.039 10.721 1.00 88.81 103 ASN A CA 1
ATOM 780 C C . ASN A 1 103 ? -0.514 6.129 9.194 1.00 88.81 103 ASN A C 1
ATOM 782 O O . ASN A 1 103 ? 0.598 6.163 8.656 1.00 88.81 103 ASN A O 1
ATOM 786 N N . LEU A 1 104 ? -1.631 6.169 8.466 1.00 87.62 104 LEU A N 1
ATOM 787 C CA . LEU A 1 104 ? -1.615 6.184 7.002 1.00 87.62 104 LEU A CA 1
ATOM 788 C C . LEU A 1 104 ? -0.930 7.429 6.440 1.00 87.62 104 LEU A C 1
ATOM 790 O O . LEU A 1 104 ? -0.363 7.363 5.351 1.00 87.62 104 LEU A O 1
ATOM 794 N N . ARG A 1 105 ? -0.922 8.546 7.177 1.00 87.88 105 ARG A N 1
ATOM 795 C CA . ARG A 1 105 ? -0.293 9.804 6.742 1.00 87.88 105 ARG A CA 1
ATOM 796 C C . ARG A 1 105 ? 1.215 9.667 6.574 1.00 87.88 105 ARG A C 1
ATOM 798 O O . ARG A 1 105 ? 1.785 10.314 5.700 1.00 87.88 105 ARG A O 1
ATOM 805 N N . GLU A 1 106 ? 1.859 8.797 7.349 1.00 90.00 106 GLU A N 1
ATOM 806 C CA . GLU A 1 106 ? 3.272 8.468 7.152 1.00 90.00 106 GLU A CA 1
ATOM 807 C C . GLU A 1 106 ? 3.494 7.678 5.858 1.00 90.00 106 GLU A C 1
ATOM 809 O O . GLU A 1 106 ? 4.432 7.968 5.117 1.00 90.00 106 GLU A O 1
ATOM 814 N N . LEU A 1 107 ? 2.599 6.739 5.532 1.00 89.44 107 LEU A N 1
ATOM 815 C CA . LEU A 1 107 ? 2.662 5.989 4.273 1.00 89.44 107 LEU A CA 1
ATOM 816 C C . LEU A 1 107 ? 2.370 6.874 3.059 1.00 89.44 107 LEU A C 1
ATOM 818 O O . LEU A 1 107 ? 2.980 6.688 2.012 1.00 89.44 107 LEU A O 1
ATOM 822 N N . LEU A 1 108 ? 1.504 7.882 3.198 1.00 89.12 108 LEU A N 1
ATOM 823 C CA . LEU A 1 108 ? 1.217 8.829 2.118 1.00 89.12 108 LEU A CA 1
ATOM 824 C C . LEU A 1 108 ? 2.450 9.595 1.635 1.00 89.12 108 LEU A C 1
ATOM 826 O O . LEU A 1 108 ? 2.485 10.000 0.477 1.00 89.12 108 LEU A O 1
ATOM 830 N N . LYS A 1 109 ? 3.466 9.778 2.486 1.00 89.81 109 LYS A N 1
ATOM 831 C CA . LYS A 1 109 ? 4.726 10.438 2.106 1.00 89.81 109 LYS A CA 1
ATOM 832 C C . LYS A 1 109 ? 5.527 9.637 1.075 1.00 89.81 109 LYS A C 1
ATOM 834 O O . LYS A 1 109 ? 6.429 10.187 0.456 1.00 89.81 109 LYS A O 1
ATOM 839 N N . LEU A 1 110 ? 5.216 8.349 0.922 1.00 90.88 110 LEU A N 1
ATOM 840 C CA . LEU A 1 110 ? 5.826 7.448 -0.054 1.00 90.88 110 LEU A CA 1
ATOM 841 C C . LEU A 1 110 ? 5.106 7.457 -1.405 1.00 90.88 110 LEU A C 1
ATOM 843 O O . LEU A 1 110 ? 5.610 6.863 -2.354 1.00 90.88 110 LEU A O 1
ATOM 847 N N . LEU A 1 111 ? 3.919 8.064 -1.471 1.00 90.44 111 LEU A N 1
ATOM 848 C CA . LEU A 1 111 ? 3.134 8.149 -2.690 1.00 90.44 111 LEU A CA 1
ATOM 849 C C . LEU A 1 111 ? 3.557 9.366 -3.499 1.00 90.44 111 LEU A C 1
ATOM 851 O O . LEU A 1 111 ? 3.607 10.486 -2.985 1.00 90.44 111 LEU A O 1
ATOM 855 N N . ASP A 1 112 ? 3.755 9.167 -4.793 1.00 89.50 112 ASP A N 1
ATOM 856 C CA . ASP A 1 112 ? 4.031 10.273 -5.692 1.00 89.50 112 ASP A CA 1
ATOM 857 C C . ASP A 1 112 ? 2.774 11.127 -5.894 1.00 89.50 112 ASP A C 1
ATOM 859 O O . ASP A 1 112 ? 1.641 10.638 -6.009 1.00 89.50 112 ASP A O 1
ATOM 863 N N . THR A 1 113 ? 2.954 12.443 -5.961 1.00 86.25 113 THR A N 1
ATOM 864 C CA . THR A 1 113 ? 1.883 13.336 -6.425 1.00 86.25 113 THR A CA 1
ATOM 865 C C . THR A 1 113 ? 1.582 13.059 -7.894 1.00 86.25 113 THR A C 1
ATOM 867 O O . THR A 1 113 ? 0.418 12.907 -8.257 1.00 86.25 113 THR A O 1
ATOM 870 N N . GLU A 1 114 ? 2.632 12.898 -8.696 1.00 87.06 114 GLU A N 1
ATOM 871 C CA . GLU A 1 114 ? 2.577 12.591 -10.119 1.00 87.06 114 GLU A CA 1
ATOM 872 C C . GLU A 1 114 ? 3.598 11.498 -10.446 1.00 87.06 114 GLU A C 1
ATOM 874 O O . GLU A 1 114 ? 4.772 11.624 -10.094 1.00 87.06 114 GLU A O 1
ATOM 879 N N . LEU A 1 115 ? 3.162 10.430 -11.122 1.00 89.62 115 LEU A N 1
ATOM 880 C CA . LEU A 1 115 ? 4.076 9.362 -11.525 1.00 89.62 115 LEU A CA 1
ATOM 881 C C . LEU A 1 115 ? 4.960 9.785 -12.715 1.00 89.62 115 LEU A C 1
ATOM 883 O O . LEU A 1 115 ? 4.459 10.368 -13.684 1.00 89.62 115 LEU A O 1
ATOM 887 N N . PRO A 1 116 ? 6.262 9.446 -12.691 1.00 89.38 116 PRO A N 1
ATOM 888 C CA . PRO A 1 116 ? 7.197 9.808 -13.746 1.00 89.38 116 PRO A CA 1
ATOM 889 C C . PRO A 1 116 ? 6.879 9.117 -15.077 1.00 89.38 116 PRO A C 1
ATOM 891 O O . PRO A 1 116 ? 6.355 8.004 -15.135 1.00 89.38 116 PRO A O 1
ATOM 894 N N . ALA A 1 117 ? 7.270 9.775 -16.168 1.00 87.69 117 ALA A N 1
ATOM 895 C CA . ALA A 1 117 ? 7.263 9.194 -17.503 1.00 87.69 117 ALA A CA 1
ATOM 896 C C . ALA A 1 117 ? 8.520 8.336 -17.732 1.00 87.69 117 ALA A C 1
ATOM 898 O O . ALA A 1 117 ? 9.648 8.739 -17.418 1.00 87.69 117 ALA A O 1
ATOM 899 N N . PHE A 1 118 ? 8.335 7.165 -18.336 1.00 87.69 118 PHE A N 1
ATOM 900 C CA . PHE A 1 118 ? 9.424 6.248 -18.674 1.00 87.69 118 PHE A CA 1
ATOM 901 C C . PHE A 1 118 ? 9.492 6.059 -20.182 1.00 87.69 118 PHE A C 1
ATOM 903 O O . PHE A 1 118 ? 8.474 5.764 -20.797 1.00 87.69 118 PHE A O 1
ATOM 910 N N . GLY A 1 119 ? 10.678 6.238 -20.765 1.00 83.06 119 GLY A N 1
ATOM 911 C CA . GLY A 1 119 ? 10.955 5.855 -22.150 1.00 83.06 119 GLY A CA 1
ATOM 912 C C . GLY A 1 119 ? 11.325 4.376 -22.253 1.00 83.06 119 GLY A C 1
ATOM 913 O O . GLY A 1 119 ? 10.968 3.581 -21.384 1.00 83.06 119 GLY A O 1
ATOM 914 N N . ASP A 1 120 ? 12.083 4.029 -23.286 1.00 80.12 120 ASP A N 1
ATOM 915 C CA . ASP A 1 120 ? 12.557 2.662 -23.481 1.00 80.12 120 ASP A CA 1
ATOM 916 C C . ASP A 1 120 ? 13.665 2.268 -22.492 1.00 80.12 120 ASP A C 1
ATOM 918 O O . ASP A 1 120 ? 14.551 3.059 -22.153 1.00 80.12 120 ASP A O 1
ATOM 922 N N . GLY A 1 121 ? 13.632 0.998 -22.081 1.00 83.75 121 GLY A N 1
ATOM 923 C CA . GLY A 1 121 ? 14.615 0.383 -21.190 1.00 83.75 121 GLY A CA 1
ATOM 924 C C . GLY A 1 121 ? 14.277 0.492 -19.700 1.00 83.75 121 GLY A C 1
ATOM 925 O O . GLY A 1 121 ? 13.623 1.428 -19.245 1.00 83.75 121 GLY A O 1
ATOM 926 N N . VAL A 1 122 ? 14.754 -0.487 -18.926 1.00 89.19 122 VAL A N 1
ATOM 927 C CA . VAL A 1 122 ? 14.553 -0.533 -17.471 1.00 89.19 122 VAL A CA 1
ATOM 928 C C . VAL A 1 122 ? 15.562 0.380 -16.782 1.00 89.19 122 VAL A C 1
ATOM 930 O O . VAL A 1 122 ? 16.771 0.195 -16.933 1.00 89.19 122 VAL A O 1
ATOM 933 N N . LYS A 1 123 ? 15.086 1.351 -15.998 1.00 94.25 123 LYS A N 1
ATOM 934 C CA . LYS A 1 123 ? 15.957 2.236 -15.209 1.00 94.25 123 LYS A CA 1
ATOM 935 C C . LYS A 1 123 ? 16.283 1.637 -13.839 1.00 94.25 123 LYS A C 1
ATOM 937 O O . LYS A 1 123 ? 15.422 1.053 -13.187 1.00 94.25 123 LYS A O 1
ATOM 942 N N . SER A 1 124 ? 17.511 1.845 -13.368 1.00 96.00 124 SER A N 1
ATOM 943 C CA . SER A 1 124 ? 17.884 1.530 -11.984 1.00 96.00 124 SER A CA 1
ATOM 944 C C . SER A 1 124 ? 17.364 2.608 -11.035 1.00 96.00 124 SER A C 1
ATOM 946 O O . SER A 1 124 ? 17.478 3.798 -11.332 1.00 96.00 124 SER A O 1
ATOM 948 N N . LEU A 1 125 ? 16.854 2.195 -9.877 1.00 96.88 125 LEU A N 1
ATOM 949 C CA . LEU A 1 125 ? 16.387 3.079 -8.809 1.00 96.88 125 LEU A CA 1
ATOM 950 C C . LEU A 1 125 ? 17.223 2.904 -7.536 1.00 96.88 125 LEU A C 1
ATOM 952 O O . LEU A 1 125 ? 17.729 1.806 -7.281 1.00 96.88 125 LEU A O 1
ATOM 956 N N . PRO A 1 126 ? 17.369 3.961 -6.717 1.00 96.06 126 PRO A N 1
ATOM 957 C CA . PRO A 1 126 ? 17.786 3.794 -5.331 1.00 96.06 126 PRO A CA 1
ATOM 958 C C . PRO A 1 126 ? 16.701 3.059 -4.525 1.00 96.06 126 PRO A C 1
ATOM 960 O O . PRO A 1 126 ? 15.577 2.896 -4.986 1.00 96.06 126 PRO A O 1
ATOM 963 N N . LEU A 1 127 ? 17.024 2.638 -3.301 1.00 95.62 127 LEU A N 1
ATOM 964 C CA . LEU A 1 127 ? 16.009 2.152 -2.363 1.00 95.62 127 LEU A CA 1
ATOM 965 C C . LEU A 1 127 ? 15.101 3.299 -1.914 1.00 95.62 127 LEU A C 1
ATOM 967 O O . LEU A 1 127 ? 15.573 4.419 -1.683 1.00 95.62 127 LEU A O 1
ATOM 971 N N . LEU A 1 128 ? 13.820 2.999 -1.700 1.00 93.94 128 LEU A N 1
ATOM 972 C CA . LEU A 1 128 ? 12.912 3.954 -1.083 1.00 93.94 128 LEU A CA 1
ATOM 973 C C . LEU A 1 128 ? 13.262 4.067 0.398 1.00 93.94 128 LEU A C 1
ATOM 975 O O . LEU A 1 128 ? 13.559 3.064 1.045 1.00 93.94 128 LEU A O 1
ATOM 979 N N . SER A 1 129 ? 13.283 5.291 0.920 1.00 91.62 129 SER A N 1
ATOM 980 C CA . SER A 1 129 ? 13.692 5.566 2.297 1.00 91.62 129 SER A CA 1
ATOM 981 C C . SER A 1 129 ? 12.611 6.343 3.033 1.00 91.62 129 SER A C 1
ATOM 983 O O . SER A 1 129 ? 12.062 7.301 2.494 1.00 91.62 129 SER A O 1
ATOM 985 N N . ILE A 1 130 ? 12.348 5.971 4.283 1.00 90.19 130 ILE A N 1
ATOM 986 C CA . ILE A 1 130 ? 11.454 6.707 5.177 1.00 90.19 130 ILE A CA 1
ATOM 987 C C . ILE A 1 130 ? 12.107 6.870 6.546 1.00 90.19 130 ILE A C 1
ATOM 989 O O . ILE A 1 130 ? 12.778 5.968 7.056 1.00 90.19 130 ILE A O 1
ATOM 993 N N . THR A 1 131 ? 11.922 8.037 7.154 1.00 88.88 131 THR A N 1
ATOM 994 C CA . THR A 1 131 ? 12.231 8.221 8.574 1.00 88.88 131 THR A CA 1
ATOM 995 C C . THR A 1 131 ? 11.326 7.295 9.385 1.00 88.88 131 THR A C 1
ATOM 997 O O . THR A 1 131 ? 10.149 7.210 9.045 1.00 88.88 131 THR A O 1
ATOM 1000 N N . PRO A 1 132 ? 11.825 6.610 10.434 1.00 83.62 132 PRO A N 1
ATOM 1001 C CA . PRO A 1 132 ? 11.002 5.760 11.283 1.00 83.62 132 PRO A CA 1
ATOM 1002 C C . PRO A 1 132 ? 9.694 6.471 11.654 1.00 83.62 132 PRO A C 1
ATOM 1004 O O . PRO A 1 132 ? 9.745 7.515 12.316 1.00 83.62 132 PRO A O 1
ATOM 1007 N N . PRO A 1 133 ? 8.551 5.967 11.163 1.00 83.62 133 PRO A N 1
ATOM 1008 C CA . PRO A 1 133 ? 7.283 6.652 11.320 1.00 83.62 133 PRO A CA 1
ATOM 1009 C C . PRO A 1 133 ? 6.887 6.640 12.791 1.00 83.62 133 PRO A C 1
ATOM 1011 O O . PRO A 1 133 ? 7.226 5.716 13.531 1.00 83.62 133 PRO A O 1
ATOM 1014 N N . GLN A 1 134 ? 6.189 7.683 13.225 1.00 80.88 134 GLN A N 1
ATOM 1015 C CA . GLN A 1 134 ? 5.621 7.707 14.566 1.00 80.88 134 GLN A CA 1
ATOM 1016 C C . GLN A 1 134 ? 4.172 7.212 14.505 1.00 80.88 134 GLN A C 1
ATOM 1018 O O . GLN A 1 134 ? 3.454 7.561 13.559 1.00 80.88 134 GLN A O 1
ATOM 1023 N N . PRO A 1 135 ? 3.729 6.425 15.499 1.00 81.31 135 PRO A N 1
ATOM 1024 C CA . PRO A 1 135 ? 2.312 6.173 15.712 1.00 81.31 135 PRO A CA 1
ATOM 1025 C C . PRO A 1 135 ? 1.506 7.475 15.748 1.00 81.31 135 PRO A C 1
ATOM 1027 O O . PRO A 1 135 ? 2.037 8.531 16.097 1.00 81.31 135 PRO A O 1
ATOM 1030 N N . GLU A 1 136 ? 0.221 7.395 15.410 1.00 85.25 136 GLU A N 1
ATOM 1031 C CA . GLU A 1 136 ? -0.708 8.505 15.649 1.00 85.25 136 GLU A CA 1
ATOM 1032 C C . GLU A 1 136 ? -0.743 8.866 17.139 1.00 85.25 136 GLU A C 1
ATOM 1034 O O . GLU A 1 136 ? -0.670 7.988 18.002 1.00 85.25 136 GLU A O 1
ATOM 1039 N N . SER A 1 137 ? -0.835 10.165 17.435 1.00 88.81 137 SER A N 1
ATOM 1040 C CA . SER A 1 137 ? -1.093 10.647 18.792 1.00 88.81 137 SER A CA 1
ATOM 1041 C C . SER A 1 137 ? -2.556 10.420 19.176 1.00 88.81 137 SER A C 1
ATOM 1043 O O . SER A 1 137 ? -3.422 10.324 18.308 1.00 88.81 137 SER A O 1
ATOM 1045 N N . ASP A 1 138 ? -2.844 10.400 20.479 1.00 89.94 138 ASP A N 1
ATOM 1046 C CA . ASP A 1 138 ? -4.214 10.245 20.992 1.00 89.94 138 ASP A CA 1
ATOM 1047 C C . ASP A 1 138 ? -5.158 11.350 20.479 1.00 89.94 138 ASP A C 1
ATOM 1049 O O . ASP A 1 138 ? -6.314 11.080 20.141 1.00 89.94 138 ASP A O 1
ATOM 1053 N N . ASP A 1 139 ? -4.652 12.583 20.363 1.00 92.00 139 ASP A N 1
ATOM 1054 C CA . ASP A 1 139 ? -5.399 13.718 19.812 1.00 92.00 139 ASP A CA 1
ATOM 1055 C C . ASP A 1 139 ? -5.736 13.488 18.333 1.00 92.00 139 ASP A C 1
ATOM 1057 O O . ASP A 1 139 ? -6.897 13.600 17.943 1.00 92.00 139 ASP A O 1
ATOM 1061 N N . GLN A 1 140 ? -4.751 13.074 17.523 1.00 90.50 140 GLN A N 1
ATOM 1062 C CA . GLN A 1 140 ? -4.973 12.795 16.102 1.00 90.50 140 GLN A CA 1
ATOM 1063 C C . GLN A 1 140 ? -5.947 11.633 15.911 1.00 90.50 140 GLN A C 1
ATOM 1065 O O . GLN A 1 140 ? -6.835 11.695 15.066 1.00 90.50 140 GLN A O 1
ATOM 1070 N N . GLN A 1 141 ? -5.816 10.588 16.728 1.00 90.88 141 GLN A N 1
ATOM 1071 C CA . GLN A 1 141 ? -6.721 9.448 16.697 1.00 90.88 141 GLN A CA 1
ATOM 1072 C C . GLN A 1 141 ? -8.160 9.866 17.037 1.00 90.88 141 GLN A C 1
ATOM 1074 O O . GLN A 1 141 ? -9.111 9.359 16.444 1.00 90.88 141 GLN A O 1
ATOM 1079 N N . THR A 1 142 ? -8.333 10.784 17.990 1.00 92.19 142 THR A N 1
ATOM 1080 C CA . THR A 1 142 ? -9.651 11.315 18.358 1.00 92.19 142 THR A CA 1
ATOM 1081 C C . THR A 1 142 ? -10.268 12.103 17.207 1.00 92.19 142 THR A C 1
ATOM 1083 O O . THR A 1 142 ? -11.434 11.885 16.881 1.00 92.19 142 THR A O 1
ATOM 1086 N N . GLU A 1 143 ? -9.489 12.976 16.567 1.00 92.88 143 GLU A N 1
ATOM 1087 C CA . GLU A 1 143 ? -9.919 13.717 15.376 1.00 92.88 143 GLU A CA 1
ATOM 1088 C C . GLU A 1 143 ? -10.340 12.770 14.246 1.00 92.88 143 GLU A C 1
ATOM 1090 O O . GLU A 1 143 ? -11.440 12.908 13.714 1.00 92.88 143 GLU A O 1
ATOM 1095 N N . ASP A 1 144 ? -9.540 11.743 13.957 1.00 92.12 144 ASP A N 1
ATOM 1096 C CA . ASP A 1 144 ? -9.818 10.778 12.887 1.00 92.12 144 ASP A CA 1
ATOM 1097 C C . ASP A 1 144 ? -11.132 10.012 13.117 1.00 92.12 144 ASP A C 1
ATOM 1099 O O . ASP A 1 144 ? -11.883 9.734 12.177 1.00 92.12 144 ASP A O 1
ATOM 1103 N N . ILE A 1 145 ? -11.451 9.695 14.377 1.00 91.56 145 ILE A N 1
ATOM 1104 C CA . ILE A 1 145 ? -12.725 9.062 14.748 1.00 91.56 145 ILE A CA 1
ATOM 1105 C C . ILE A 1 145 ? -13.897 10.031 14.541 1.00 91.56 145 ILE A C 1
ATOM 1107 O O . ILE A 1 145 ? -14.934 9.630 14.007 1.00 91.56 145 ILE A O 1
ATOM 1111 N N . LEU A 1 146 ? -13.757 11.298 14.941 1.00 92.50 146 LEU A N 1
ATOM 1112 C CA . LEU A 1 146 ? -14.804 12.314 14.771 1.00 92.50 146 LEU A CA 1
ATOM 1113 C C . LEU A 1 146 ? -15.068 12.624 13.289 1.00 92.50 146 LEU A C 1
ATOM 1115 O O . LEU A 1 146 ? -16.226 12.766 12.874 1.00 92.50 146 LEU A O 1
ATOM 1119 N N . ASP A 1 147 ? -14.013 12.667 12.479 1.00 91.00 147 ASP A N 1
ATOM 1120 C CA . ASP A 1 147 ? -14.105 12.843 11.032 1.00 91.00 147 ASP A CA 1
ATOM 1121 C C . ASP A 1 147 ? -14.818 11.653 10.382 1.00 91.00 147 ASP A C 1
ATOM 1123 O O . ASP A 1 147 ? -15.750 11.842 9.592 1.00 91.00 147 ASP A O 1
ATOM 1127 N N . LEU A 1 148 ? -14.477 10.420 10.774 1.00 91.38 148 LEU A N 1
ATOM 1128 C CA . LEU A 1 148 ? -15.191 9.225 10.322 1.00 91.38 148 LEU A CA 1
ATOM 1129 C C . LEU A 1 148 ? -16.681 9.291 10.672 1.00 91.38 148 LEU A C 1
ATOM 1131 O O . LEU A 1 148 ? -17.519 9.037 9.804 1.00 91.38 148 LEU A O 1
ATOM 1135 N N . MET A 1 149 ? -17.021 9.648 11.915 1.00 90.06 149 MET A N 1
ATOM 1136 C CA . MET A 1 149 ? -18.413 9.788 12.357 1.00 90.06 149 MET A CA 1
ATOM 1137 C C . MET A 1 149 ? -19.173 10.801 11.498 1.00 90.06 149 MET A C 1
ATOM 1139 O O . MET A 1 149 ? -20.329 10.560 11.146 1.00 90.06 149 MET A O 1
ATOM 1143 N N . SER A 1 150 ? -18.517 11.888 11.096 1.00 89.62 150 SER A N 1
ATOM 1144 C CA . SER A 1 150 ? -19.090 12.879 10.185 1.00 89.62 150 SER A CA 1
ATOM 1145 C C . SER A 1 150 ? -19.331 12.294 8.788 1.00 89.62 150 SER A C 1
ATOM 1147 O O . SER A 1 150 ? -20.429 12.433 8.252 1.00 89.62 150 SER A O 1
ATOM 1149 N N . VAL A 1 151 ? -18.361 11.562 8.224 1.00 86.19 151 VAL A N 1
ATOM 1150 C CA . VAL A 1 151 ? -18.478 10.922 6.897 1.00 86.19 151 VAL A CA 1
ATOM 1151 C C . VAL A 1 151 ? -19.593 9.875 6.860 1.00 86.19 151 VAL A C 1
ATOM 1153 O O . VAL A 1 151 ? -20.354 9.813 5.893 1.00 86.19 151 VAL A O 1
ATOM 1156 N N . VAL A 1 152 ? -19.737 9.067 7.914 1.00 87.50 152 VAL A N 1
ATOM 1157 C CA . VAL A 1 152 ? -20.799 8.050 7.996 1.00 87.50 152 VAL A CA 1
ATOM 1158 C C . VAL A 1 152 ? -22.132 8.602 8.518 1.00 87.50 152 VAL A C 1
ATOM 1160 O O . VAL A 1 152 ? -23.053 7.824 8.758 1.00 87.50 152 VAL A O 1
ATOM 1163 N N . ASN A 1 153 ? -22.273 9.920 8.700 1.00 89.50 153 ASN A N 1
ATOM 1164 C CA . ASN A 1 153 ? -23.464 10.569 9.267 1.00 89.50 153 ASN A CA 1
ATOM 1165 C C . ASN A 1 153 ? -23.903 9.977 10.622 1.00 89.50 153 ASN A C 1
ATOM 1167 O O . ASN A 1 153 ? -25.090 9.757 10.863 1.00 89.50 153 ASN A O 1
ATOM 1171 N N . ASN A 1 154 ? -22.941 9.691 11.503 1.00 88.25 154 ASN A N 1
ATOM 1172 C CA . ASN A 1 154 ? -23.128 9.077 12.823 1.00 88.25 154 ASN A CA 1
ATOM 1173 C C . ASN A 1 154 ? -23.832 7.708 12.800 1.00 88.25 154 ASN A C 1
ATOM 1175 O O . ASN A 1 154 ? -24.376 7.264 13.812 1.00 88.25 154 ASN A O 1
ATOM 1179 N N . ARG A 1 155 ? -23.813 7.015 11.657 1.00 90.62 155 ARG A N 1
ATOM 1180 C CA . ARG A 1 155 ? -24.383 5.675 11.507 1.00 90.62 155 ARG A CA 1
ATOM 1181 C C . ARG A 1 155 ? -23.438 4.619 12.071 1.00 90.62 155 ARG A C 1
ATOM 1183 O O . ARG A 1 155 ? -22.599 4.066 11.357 1.00 90.62 155 ARG A O 1
ATOM 1190 N N . VAL A 1 156 ? -23.565 4.353 13.369 1.00 89.44 156 VAL A N 1
ATOM 1191 C CA . VAL A 1 156 ? -22.733 3.385 14.106 1.00 89.44 156 VAL A CA 1
ATOM 1192 C C . VAL A 1 156 ? -22.786 1.992 13.481 1.00 89.44 156 VAL A C 1
ATOM 1194 O O . VAL A 1 156 ? -21.756 1.337 13.357 1.00 89.44 156 VAL A O 1
ATOM 1197 N N . GLU A 1 157 ? -23.943 1.578 12.973 1.00 92.00 157 GLU A N 1
ATOM 1198 C CA . GLU A 1 157 ? -24.130 0.276 12.335 1.00 92.00 157 GLU A CA 1
ATOM 1199 C C . GLU A 1 157 ? -23.273 0.091 11.068 1.00 92.00 157 GLU A C 1
ATOM 1201 O O . GLU A 1 157 ? -22.858 -1.025 10.738 1.00 92.00 157 GLU A O 1
ATOM 1206 N N . VAL A 1 158 ? -22.965 1.186 10.362 1.00 89.25 158 VAL A N 1
ATOM 1207 C CA . VAL A 1 158 ? -22.069 1.166 9.197 1.00 89.25 158 VAL A CA 1
ATOM 1208 C C . VAL A 1 158 ? -20.629 0.957 9.658 1.00 89.25 158 VAL A C 1
ATOM 1210 O O . VAL A 1 158 ? -19.933 0.113 9.097 1.00 89.25 158 VAL A O 1
ATOM 1213 N N . MET A 1 159 ? -20.198 1.664 10.708 1.00 88.94 159 MET A N 1
ATOM 1214 C CA . MET A 1 159 ? -18.859 1.493 11.282 1.00 88.94 159 MET A CA 1
ATOM 1215 C C . MET A 1 159 ? -18.656 0.068 11.803 1.00 88.94 159 MET A C 1
ATOM 1217 O O . MET A 1 159 ? -17.652 -0.558 11.479 1.00 88.94 159 MET A O 1
ATOM 1221 N N . GLU A 1 160 ? -19.626 -0.488 12.531 1.00 88.81 160 GLU A N 1
ATOM 1222 C CA . GLU A 1 160 ? -19.576 -1.875 13.011 1.00 88.81 160 GLU A CA 1
ATOM 1223 C C . GLU A 1 160 ? -19.471 -2.881 11.862 1.00 88.81 160 GLU A C 1
ATOM 1225 O O . GLU A 1 160 ? -18.675 -3.817 11.930 1.00 88.81 160 GLU A O 1
ATOM 1230 N N . SER A 1 161 ? -20.229 -2.671 10.782 1.00 89.06 161 SER A N 1
ATOM 1231 C CA . SER A 1 161 ? -20.181 -3.533 9.597 1.00 89.06 161 SER A CA 1
ATOM 1232 C C . SER A 1 161 ? -18.808 -3.495 8.917 1.00 89.06 161 SER A C 1
ATOM 1234 O O . SER A 1 161 ? -18.273 -4.541 8.545 1.00 89.06 161 SER A O 1
ATOM 1236 N N . LEU A 1 162 ? -18.207 -2.306 8.800 1.00 88.50 162 LEU A N 1
ATOM 1237 C CA . LEU A 1 162 ? -16.867 -2.123 8.234 1.00 88.50 162 LEU A CA 1
ATOM 1238 C C . LEU A 1 162 ? -15.782 -2.731 9.133 1.00 88.50 162 LEU A C 1
ATOM 1240 O O . LEU A 1 162 ? -14.899 -3.435 8.646 1.00 88.50 162 LEU A O 1
ATOM 1244 N N . LEU A 1 163 ? -15.873 -2.543 10.451 1.00 88.00 163 LEU A N 1
ATOM 1245 C CA . LEU A 1 163 ? -14.958 -3.167 11.409 1.00 88.00 163 LEU A CA 1
ATOM 1246 C C . LEU A 1 163 ? -15.080 -4.694 11.388 1.00 88.00 163 LEU A C 1
ATOM 1248 O O . LEU A 1 163 ? -14.069 -5.395 11.402 1.00 88.00 163 LEU A O 1
ATOM 1252 N N . ALA A 1 164 ? -16.300 -5.226 11.297 1.00 86.56 164 ALA A N 1
ATOM 1253 C CA . ALA A 1 164 ? -16.533 -6.659 11.171 1.00 86.56 164 ALA A CA 1
ATOM 1254 C C . ALA A 1 164 ? -15.916 -7.225 9.883 1.00 86.56 164 ALA A C 1
ATOM 1256 O O . ALA A 1 164 ? -15.353 -8.321 9.916 1.00 86.56 164 ALA A O 1
ATOM 1257 N N . ALA A 1 165 ? -15.981 -6.488 8.770 1.00 86.38 165 ALA A N 1
ATOM 1258 C CA . ALA A 1 165 ? -15.311 -6.856 7.525 1.00 86.38 165 ALA A CA 1
ATOM 1259 C C . ALA A 1 165 ? -13.784 -6.916 7.710 1.00 86.38 165 ALA A C 1
ATOM 1261 O O . ALA A 1 165 ? -13.175 -7.938 7.391 1.00 86.38 165 ALA A O 1
ATOM 1262 N N . ILE A 1 166 ? -13.183 -5.899 8.339 1.00 85.62 166 ILE A N 1
ATOM 1263 C CA . ILE A 1 166 ? -11.741 -5.873 8.630 1.00 85.62 166 ILE A CA 1
ATOM 1264 C C . ILE A 1 166 ? -11.323 -7.062 9.509 1.00 85.62 166 ILE A C 1
ATOM 1266 O O . ILE A 1 166 ? -10.355 -7.754 9.195 1.00 85.62 166 ILE A O 1
ATOM 1270 N N . VAL A 1 167 ? -12.066 -7.349 10.583 1.00 82.00 167 VAL A N 1
ATOM 1271 C CA . VAL A 1 167 ? -11.785 -8.487 11.482 1.00 82.00 167 VAL A CA 1
ATOM 1272 C C . VAL A 1 167 ? -11.867 -9.828 10.744 1.00 82.00 167 VAL A C 1
ATOM 1274 O O . VAL A 1 167 ? -11.134 -10.763 11.068 1.00 82.00 167 VAL A O 1
ATOM 1277 N N . ARG A 1 168 ? -12.722 -9.928 9.721 1.00 81.94 168 ARG A N 1
ATOM 1278 C CA . ARG A 1 168 ? -12.849 -11.109 8.853 1.00 81.94 168 ARG A CA 1
ATOM 1279 C C . ARG A 1 168 ? -11.802 -11.163 7.734 1.00 81.94 168 ARG A C 1
ATOM 1281 O O . ARG A 1 168 ? -11.868 -12.077 6.921 1.00 81.94 168 ARG A O 1
ATOM 1288 N N . ASN A 1 169 ? -10.834 -10.242 7.710 1.00 74.12 169 ASN A N 1
ATOM 1289 C CA . ASN A 1 169 ? -9.863 -10.055 6.625 1.00 74.12 169 ASN A CA 1
ATOM 1290 C C . ASN A 1 169 ? -10.518 -9.811 5.255 1.00 74.12 169 ASN A C 1
ATOM 1292 O O . ASN A 1 169 ? -9.943 -10.171 4.234 1.00 74.12 169 ASN A O 1
ATOM 1296 N N . VAL A 1 170 ? -11.703 -9.199 5.224 1.00 78.31 170 VAL A N 1
ATOM 1297 C CA . VAL A 1 170 ? -12.326 -8.764 3.970 1.00 78.31 170 VAL A CA 1
ATOM 1298 C C . VAL A 1 170 ? -11.700 -7.426 3.566 1.00 78.31 170 VAL A C 1
ATOM 1300 O O . VAL A 1 170 ? -11.735 -6.488 4.372 1.00 78.31 170 VAL A O 1
ATOM 1303 N N . PRO A 1 171 ? -11.123 -7.302 2.356 1.00 70.94 171 PRO A N 1
ATOM 1304 C CA . PRO A 1 171 ? -10.553 -6.043 1.895 1.00 70.94 171 PRO A CA 1
ATOM 1305 C C . PRO A 1 171 ? -11.603 -4.937 1.821 1.00 70.94 171 PRO A C 1
ATOM 1307 O O . PRO A 1 171 ? -12.701 -5.128 1.298 1.00 70.94 171 PRO A O 1
ATOM 1310 N N . ILE A 1 172 ? -11.251 -3.754 2.323 1.00 80.06 172 ILE A N 1
ATOM 1311 C CA . ILE A 1 172 ? -12.107 -2.575 2.188 1.00 80.06 172 ILE A CA 1
ATOM 1312 C C . ILE A 1 172 ? -11.803 -1.903 0.853 1.00 80.06 172 ILE A C 1
ATOM 1314 O O . ILE A 1 172 ? -10.667 -1.499 0.591 1.00 80.06 172 ILE A O 1
ATOM 1318 N N . VAL A 1 173 ? -12.836 -1.770 0.025 1.00 76.81 173 VAL A N 1
ATOM 1319 C CA . VAL A 1 173 ? -12.774 -1.042 -1.241 1.00 76.81 173 VAL A CA 1
ATOM 1320 C C . VAL A 1 173 ? -13.594 0.234 -1.119 1.00 76.81 173 VAL A C 1
ATOM 1322 O O . VAL A 1 173 ? -14.800 0.195 -0.886 1.00 76.81 173 VAL A O 1
ATOM 1325 N N . VAL A 1 174 ? -12.939 1.374 -1.313 1.00 73.38 174 VAL A N 1
ATOM 1326 C CA . VAL A 1 174 ? -13.596 2.685 -1.329 1.00 73.38 174 VAL A CA 1
ATOM 1327 C C . VAL A 1 174 ? -13.878 3.066 -2.785 1.00 73.38 174 VAL A C 1
ATOM 1329 O O . VAL A 1 174 ? -12.960 3.428 -3.516 1.00 73.38 174 VAL A O 1
ATOM 1332 N N . VAL A 1 175 ? -15.135 2.948 -3.229 1.00 67.19 175 VAL A N 1
ATOM 1333 C CA . VAL A 1 175 ? -15.548 3.215 -4.622 1.00 67.19 175 VAL A CA 1
ATOM 1334 C C . VAL A 1 175 ? -16.332 4.520 -4.703 1.00 67.19 175 VAL A C 1
ATOM 1336 O O . VAL A 1 175 ? -17.361 4.661 -4.052 1.00 67.19 175 VAL A O 1
ATOM 1339 N N . ASN A 1 176 ? -15.873 5.459 -5.537 1.00 59.53 176 ASN A N 1
ATOM 1340 C CA . ASN A 1 176 ? -16.583 6.691 -5.921 1.00 59.53 176 ASN A CA 1
ATOM 1341 C C . ASN A 1 176 ? -17.066 7.616 -4.777 1.00 59.53 176 ASN A C 1
ATOM 1343 O O . ASN A 1 176 ? -17.763 8.587 -5.052 1.00 59.53 176 ASN A O 1
ATOM 1347 N N . ALA A 1 177 ? -16.685 7.374 -3.519 1.00 59.72 177 ALA A N 1
ATOM 1348 C CA . ALA A 1 177 ? -16.940 8.269 -2.393 1.00 59.72 177 ALA A CA 1
ATOM 1349 C C . ALA A 1 177 ? -16.002 7.945 -1.214 1.00 59.72 177 ALA A C 1
ATOM 1351 O O . ALA A 1 177 ? -15.897 6.774 -0.856 1.00 59.72 177 ALA A O 1
ATOM 1352 N N . PRO A 1 178 ? -15.367 8.938 -0.563 1.00 65.56 178 PRO A N 1
ATOM 1353 C CA . PRO A 1 178 ? -15.302 10.354 -0.952 1.00 65.56 178 PRO A CA 1
ATOM 1354 C C . PRO A 1 178 ? -14.598 10.603 -2.304 1.00 65.56 178 PRO A C 1
ATOM 1356 O O . PRO A 1 178 ? -13.700 9.850 -2.684 1.00 65.56 178 PRO A O 1
ATOM 1359 N N . GLU A 1 179 ? -14.987 11.653 -3.042 1.00 68.19 179 GLU A N 1
ATOM 1360 C CA . GLU A 1 179 ? -14.370 12.013 -4.340 1.00 68.19 179 GLU A CA 1
ATOM 1361 C C . GLU A 1 179 ? -12.921 12.492 -4.192 1.00 68.19 179 GLU A C 1
ATOM 1363 O O . GLU A 1 179 ? -12.061 12.187 -5.029 1.00 68.19 179 GLU A O 1
ATOM 1368 N N . GLU A 1 180 ? -12.637 13.206 -3.104 1.00 76.88 180 GLU A N 1
ATOM 1369 C CA . GLU A 1 180 ? -11.313 13.726 -2.799 1.00 76.88 180 GLU A CA 1
ATOM 1370 C C . GLU A 1 180 ? -10.397 12.618 -2.264 1.00 76.88 180 GLU A C 1
ATOM 1372 O O . GLU A 1 180 ? -10.760 11.853 -1.368 1.00 76.88 180 GLU A O 1
ATOM 1377 N N . PHE A 1 181 ? -9.170 12.549 -2.788 1.00 77.19 181 PHE A N 1
ATOM 1378 C CA . PHE A 1 181 ? -8.162 11.594 -2.327 1.00 77.19 181 PHE A CA 1
ATOM 1379 C C . PHE A 1 181 ? -7.904 11.704 -0.821 1.00 77.19 181 PHE A C 1
ATOM 1381 O O . PHE A 1 181 ? -7.850 10.682 -0.142 1.00 77.19 181 PHE A O 1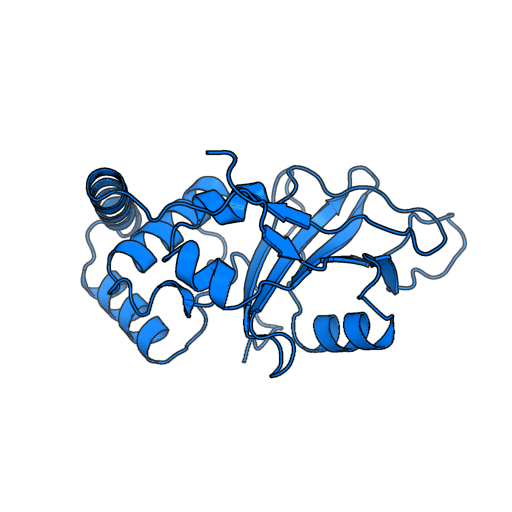
ATOM 1388 N N . LYS A 1 182 ? -7.765 12.933 -0.304 1.00 81.25 182 LYS A N 1
ATOM 1389 C CA . LYS A 1 182 ? -7.509 13.175 1.118 1.00 81.25 182 LYS A CA 1
ATOM 1390 C C . LYS A 1 182 ? -8.636 12.597 1.976 1.00 81.25 182 LYS A C 1
ATOM 1392 O O . LYS A 1 182 ? -8.358 11.804 2.864 1.00 81.25 182 LYS A O 1
ATOM 1397 N N . ALA A 1 183 ? -9.888 12.876 1.619 1.00 82.06 183 ALA A N 1
ATOM 1398 C CA . ALA A 1 183 ? -11.050 12.362 2.335 1.00 82.06 183 ALA A CA 1
ATOM 1399 C C . ALA A 1 183 ? -11.153 10.822 2.309 1.00 82.06 183 ALA A C 1
ATOM 1401 O O . ALA A 1 183 ? -11.561 10.226 3.302 1.00 82.06 183 ALA A O 1
ATOM 1402 N N . ARG A 1 184 ? -10.734 10.144 1.224 1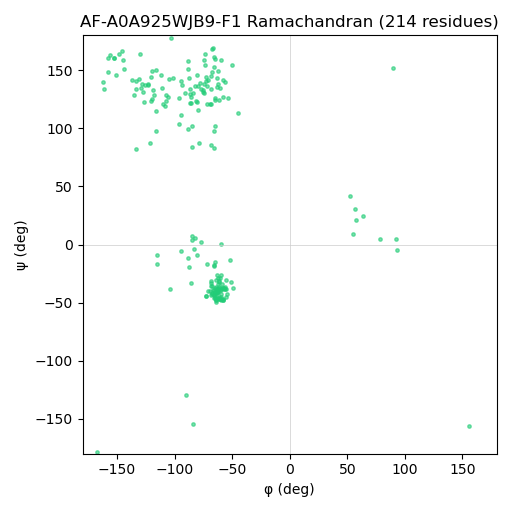.00 82.81 184 ARG A N 1
ATOM 1403 C CA . ARG A 1 184 ? -10.630 8.665 1.217 1.00 82.81 184 ARG A CA 1
ATOM 1404 C C . ARG A 1 184 ? -9.602 8.153 2.222 1.00 82.81 184 ARG A C 1
ATOM 1406 O O . ARG A 1 184 ? -9.819 7.114 2.839 1.00 82.81 184 ARG A O 1
ATOM 1413 N N . VAL A 1 185 ? -8.480 8.855 2.363 1.00 84.69 185 VAL A N 1
ATOM 1414 C CA . VAL A 1 185 ? -7.439 8.467 3.319 1.00 84.69 185 VAL A CA 1
ATOM 1415 C C . VAL A 1 185 ? -7.879 8.754 4.745 1.00 84.69 185 VAL A C 1
ATOM 1417 O O . VAL A 1 185 ? -7.728 7.874 5.582 1.00 84.69 185 VAL A O 1
ATOM 1420 N N . ASP A 1 186 ? -8.469 9.920 5.007 1.00 87.12 186 ASP A N 1
ATOM 1421 C CA . ASP A 1 186 ? -8.988 10.275 6.331 1.00 87.12 186 ASP A CA 1
ATOM 1422 C C . ASP A 1 186 ? -10.085 9.288 6.772 1.00 87.12 186 ASP A C 1
ATOM 1424 O O . ASP A 1 186 ? -10.080 8.821 7.908 1.00 87.12 186 ASP A O 1
ATOM 1428 N N . PHE A 1 187 ? -10.957 8.859 5.850 1.00 88.50 187 PHE A N 1
ATOM 1429 C CA . PHE A 1 187 ? -11.938 7.800 6.109 1.00 88.50 187 PHE A CA 1
ATOM 1430 C C . PHE A 1 187 ? -11.278 6.484 6.550 1.00 88.50 187 PHE A C 1
ATOM 1432 O O . PHE A 1 187 ? -11.686 5.881 7.544 1.00 88.50 187 PHE A O 1
ATOM 1439 N N . MET A 1 188 ? -10.239 6.039 5.834 1.00 88.81 188 MET A N 1
ATOM 1440 C CA . MET A 1 188 ? -9.498 4.835 6.215 1.00 88.81 188 MET A CA 1
ATOM 1441 C C . MET A 1 188 ? -8.743 5.019 7.537 1.00 88.81 188 MET A C 1
ATOM 1443 O O . MET A 1 188 ? -8.735 4.095 8.345 1.00 88.81 188 MET A O 1
ATOM 1447 N N . ALA A 1 189 ? -8.149 6.189 7.782 1.00 89.50 189 ALA A N 1
ATOM 1448 C CA . ALA A 1 189 ? -7.460 6.504 9.033 1.00 89.50 189 ALA A CA 1
ATOM 1449 C C . ALA A 1 189 ? -8.424 6.414 10.225 1.00 89.50 189 ALA A C 1
ATOM 1451 O O . ALA A 1 189 ? -8.144 5.691 11.178 1.00 89.50 189 ALA A O 1
ATOM 1452 N N . GLY A 1 190 ? -9.619 7.001 10.117 1.00 91.44 190 GLY A N 1
ATOM 1453 C CA . GLY A 1 190 ? -10.656 6.890 11.143 1.00 91.44 190 GLY A CA 1
ATOM 1454 C C . GLY A 1 190 ? -11.114 5.452 11.402 1.00 91.44 190 GLY A C 1
ATOM 1455 O O . GLY A 1 190 ? -11.319 5.060 12.551 1.00 91.44 190 GLY A O 1
ATOM 1456 N N . LEU A 1 191 ? -11.214 4.613 10.362 1.00 90.12 191 LEU A N 1
ATOM 1457 C CA . LEU A 1 191 ? -11.516 3.186 10.545 1.00 90.12 191 LEU A CA 1
ATOM 1458 C C . LEU A 1 191 ? -10.396 2.450 11.290 1.00 90.12 191 LEU A C 1
ATOM 1460 O O . LEU A 1 191 ? -10.676 1.620 12.157 1.00 90.12 191 LEU A O 1
ATOM 1464 N N . LEU A 1 192 ? -9.132 2.744 10.976 1.00 90.31 192 LEU A N 1
ATOM 1465 C CA . LEU A 1 192 ? -7.988 2.155 11.675 1.00 90.31 192 LEU A CA 1
ATOM 1466 C C . LEU A 1 192 ? -7.881 2.655 13.119 1.00 90.31 192 LEU A C 1
ATOM 1468 O O . LEU A 1 192 ? -7.540 1.869 14.003 1.00 90.31 192 LEU A O 1
ATOM 1472 N N . ALA A 1 193 ? -8.223 3.916 13.378 1.00 91.38 193 ALA A N 1
ATOM 1473 C CA . ALA A 1 193 ? -8.237 4.518 14.707 1.00 91.38 193 ALA A CA 1
ATOM 1474 C C . ALA A 1 193 ? -9.174 3.779 15.681 1.00 91.38 193 ALA A C 1
ATOM 1476 O O . ALA A 1 193 ? -8.851 3.637 16.862 1.00 91.38 193 ALA A O 1
ATOM 1477 N N . LEU A 1 194 ? -10.289 3.228 15.186 1.00 90.19 194 LEU A N 1
ATOM 1478 C CA . LEU A 1 194 ? -11.223 2.413 15.976 1.00 90.19 194 LEU A CA 1
ATOM 1479 C C . LEU A 1 194 ? -10.681 1.020 16.339 1.00 90.19 194 LEU A C 1
ATOM 1481 O O . LEU A 1 194 ? -11.211 0.362 17.235 1.00 90.19 194 LEU A O 1
ATOM 1485 N N . LEU A 1 195 ? -9.634 0.547 15.660 1.00 89.00 195 LEU A N 1
ATOM 1486 C CA . LEU A 1 195 ? -9.046 -0.762 15.919 1.00 89.00 195 LEU A CA 1
ATOM 1487 C C . LEU A 1 195 ? -7.964 -0.697 17.007 1.00 89.00 195 LEU A C 1
ATOM 1489 O O . LEU A 1 195 ? -7.242 0.301 17.115 1.00 89.00 195 LEU A O 1
ATOM 1493 N N . PRO A 1 196 ? -7.755 -1.795 17.759 1.00 87.06 196 PRO A N 1
ATOM 1494 C CA . PRO A 1 196 ? -6.588 -1.929 18.620 1.00 87.06 196 PRO A CA 1
ATOM 1495 C C . PRO A 1 196 ? -5.285 -1.756 17.831 1.00 87.06 196 PRO A C 1
ATOM 1497 O O . PRO A 1 196 ? -5.132 -2.307 16.739 1.00 87.06 196 PRO A O 1
ATOM 1500 N N . PHE A 1 197 ? -4.303 -1.069 18.418 1.00 82.62 197 PHE A N 1
ATOM 1501 C CA . PHE A 1 197 ? -2.994 -0.823 17.796 1.00 82.62 197 PHE A CA 1
ATOM 1502 C C . PHE A 1 197 ? -2.344 -2.095 17.218 1.00 82.62 197 PHE A C 1
ATOM 1504 O O . PHE A 1 197 ? -1.761 -2.084 16.135 1.00 82.62 197 PHE A O 1
ATOM 1511 N N . SER A 1 198 ? -2.513 -3.228 17.907 1.00 81.62 198 SER A N 1
ATOM 1512 C CA . SER A 1 198 ? -1.950 -4.527 17.529 1.00 81.62 198 SER A CA 1
ATOM 1513 C C . SER A 1 198 ? -2.481 -5.110 16.217 1.00 81.62 198 SER A C 1
ATOM 1515 O O . SER A 1 198 ? -1.860 -6.038 15.701 1.00 81.62 198 SER A O 1
ATOM 1517 N N . VAL A 1 199 ? -3.594 -4.608 15.671 1.00 84.44 199 VAL A N 1
ATOM 1518 C CA . VAL A 1 199 ? -4.182 -5.128 14.424 1.00 84.44 199 VAL A CA 1
ATOM 1519 C C . VAL A 1 199 ? -4.162 -4.124 13.272 1.00 84.44 199 VAL A C 1
ATOM 1521 O O . VAL A 1 199 ? -4.260 -4.544 12.122 1.00 84.44 199 VAL A O 1
ATOM 1524 N N . ARG A 1 200 ? -3.960 -2.825 13.545 1.00 87.06 200 ARG A N 1
ATOM 1525 C CA . ARG A 1 200 ? -3.994 -1.753 12.528 1.00 87.06 200 ARG A CA 1
ATOM 1526 C C . ARG A 1 200 ? -3.046 -2.006 11.357 1.00 87.06 200 ARG A C 1
ATOM 1528 O O . ARG A 1 200 ? -3.428 -1.840 10.206 1.00 87.06 200 ARG A O 1
ATOM 1535 N N . TYR A 1 201 ? -1.827 -2.466 11.646 1.00 83.38 201 TYR A N 1
ATOM 1536 C CA . TYR A 1 201 ? -0.799 -2.699 10.624 1.00 83.38 201 TYR A CA 1
ATOM 1537 C C . TYR A 1 201 ? -1.145 -3.825 9.636 1.00 83.38 201 TYR A C 1
ATOM 1539 O O . TYR A 1 201 ? -0.513 -3.941 8.590 1.00 83.38 201 TYR A O 1
ATOM 1547 N N . ALA A 1 202 ? -2.088 -4.700 9.995 1.00 82.19 202 ALA A N 1
ATOM 1548 C CA . ALA A 1 202 ? -2.441 -5.877 9.214 1.00 82.19 202 ALA A CA 1
ATOM 1549 C C . ALA A 1 202 ? -3.624 -5.633 8.266 1.00 82.19 202 ALA A C 1
ATOM 1551 O O . ALA A 1 202 ? -3.966 -6.532 7.495 1.00 82.19 202 ALA A O 1
ATOM 1552 N N . VAL A 1 203 ? -4.249 -4.457 8.342 1.00 86.56 203 VAL A N 1
ATOM 1553 C CA . VAL A 1 203 ? -5.417 -4.104 7.538 1.00 86.56 203 VAL A CA 1
ATOM 1554 C C . VAL A 1 203 ? -4.993 -3.800 6.109 1.00 86.56 203 VAL A C 1
ATOM 1556 O O . VAL A 1 203 ? -4.050 -3.049 5.868 1.00 86.56 203 VAL A O 1
ATOM 1559 N N . THR A 1 204 ? -5.723 -4.378 5.162 1.00 88.25 204 THR A N 1
ATOM 1560 C CA . THR A 1 204 ? -5.547 -4.150 3.730 1.00 88.25 204 THR A CA 1
ATOM 1561 C C . THR A 1 204 ? -6.735 -3.406 3.149 1.00 88.25 204 THR A C 1
ATOM 1563 O O . THR A 1 204 ? -7.875 -3.621 3.563 1.00 88.25 204 THR A O 1
ATOM 1566 N N . PHE A 1 205 ? -6.481 -2.559 2.161 1.00 87.56 205 PHE A N 1
ATOM 1567 C CA . PHE A 1 205 ? -7.518 -1.773 1.506 1.00 87.56 205 PHE A CA 1
ATOM 1568 C C . PHE A 1 205 ? -7.079 -1.331 0.116 1.00 87.56 205 PHE A C 1
ATOM 1570 O O . PHE A 1 205 ? -5.885 -1.248 -0.180 1.00 87.56 205 PHE A O 1
ATOM 1577 N N . ALA A 1 206 ? -8.062 -0.977 -0.705 1.00 87.00 206 ALA A N 1
ATOM 1578 C CA . ALA A 1 206 ? -7.869 -0.312 -1.981 1.00 87.00 206 ALA A CA 1
ATOM 1579 C C . ALA A 1 206 ? -8.771 0.924 -2.060 1.00 87.00 206 ALA A C 1
ATOM 1581 O O . ALA A 1 206 ? -9.959 0.883 -1.743 1.00 87.00 206 ALA A O 1
ATOM 1582 N N . THR A 1 207 ? -8.212 2.042 -2.515 1.00 82.81 207 THR A N 1
ATOM 1583 C CA . THR A 1 207 ? -8.964 3.300 -2.698 1.00 82.81 207 THR A CA 1
ATOM 1584 C C . THR A 1 207 ? -9.693 3.386 -4.038 1.00 82.81 207 THR A C 1
ATOM 1586 O O . THR A 1 207 ? -10.261 4.429 -4.360 1.00 82.81 207 THR A O 1
ATOM 1589 N N . TYR A 1 208 ? -9.633 2.310 -4.827 1.00 80.69 208 TYR A N 1
ATOM 1590 C CA . TYR A 1 208 ? -10.377 2.124 -6.062 1.00 80.69 208 TYR A CA 1
ATOM 1591 C C . TYR A 1 208 ? -10.390 0.635 -6.441 1.00 80.69 208 TYR A C 1
ATOM 1593 O O . TYR A 1 208 ? -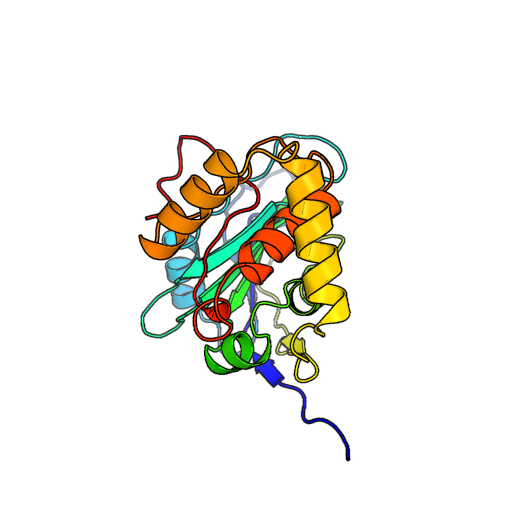9.371 -0.041 -6.314 1.00 80.69 208 TYR A O 1
ATOM 1601 N N . SER A 1 209 ? -11.520 0.133 -6.935 1.00 74.31 209 SER A N 1
ATOM 1602 C CA . SER A 1 209 ? -11.610 -1.163 -7.613 1.00 74.31 209 SER A CA 1
ATOM 1603 C C . SER A 1 209 ? -12.699 -1.109 -8.682 1.00 74.31 209 SER A C 1
ATOM 1605 O O . SER A 1 209 ? -13.545 -0.214 -8.684 1.00 74.31 209 SER A O 1
ATOM 1607 N N . THR A 1 210 ? -12.671 -2.079 -9.585 1.00 66.81 210 THR A N 1
ATOM 1608 C CA . THR A 1 210 ? -13.731 -2.360 -10.555 1.00 66.81 210 THR A CA 1
ATOM 1609 C C . THR A 1 210 ? -14.236 -3.775 -10.303 1.00 66.81 210 THR A C 1
ATOM 1611 O O . THR A 1 210 ? -13.423 -4.622 -9.943 1.00 66.81 210 THR A O 1
ATOM 1614 N N . ASP A 1 211 ? -15.514 -4.056 -10.575 1.00 56.41 211 ASP A N 1
ATOM 1615 C CA . ASP A 1 211 ? -16.155 -5.379 -10.399 1.00 56.41 211 ASP A CA 1
ATOM 1616 C C . ASP A 1 211 ? -15.402 -6.560 -11.059 1.00 56.41 211 ASP A C 1
ATOM 1618 O O . ASP A 1 211 ? -15.695 -7.717 -10.787 1.00 56.41 211 ASP A O 1
ATOM 1622 N N . ALA A 1 212 ? -14.425 -6.283 -11.928 1.00 45.88 212 ALA A N 1
ATOM 1623 C CA . ALA A 1 212 ? -13.565 -7.269 -12.577 1.00 45.88 212 ALA A CA 1
ATOM 1624 C C . ALA A 1 212 ? -12.385 -7.789 -11.723 1.00 45.88 212 ALA A C 1
ATOM 1626 O O . ALA A 1 212 ? -11.718 -8.723 -12.160 1.00 45.88 212 ALA A O 1
ATOM 1627 N N . ASN A 1 213 ? -12.102 -7.203 -10.554 1.00 48.66 213 ASN A N 1
ATOM 1628 C CA . ASN A 1 213 ? -10.959 -7.587 -9.721 1.00 48.66 213 ASN A CA 1
ATOM 1629 C C . ASN A 1 213 ? -11.434 -8.158 -8.377 1.00 48.66 213 ASN A C 1
ATOM 1631 O O . ASN A 1 213 ? -11.687 -7.394 -7.442 1.00 48.66 213 ASN A O 1
ATOM 1635 N N . ASP A 1 214 ? -11.493 -9.488 -8.272 1.00 39.41 214 ASP A N 1
ATOM 1636 C CA . ASP A 1 214 ? -11.442 -10.170 -6.974 1.00 39.41 214 ASP A CA 1
ATOM 1637 C C . ASP A 1 214 ? -10.062 -9.890 -6.369 1.00 39.41 214 ASP A C 1
ATOM 1639 O O . ASP A 1 214 ? -9.041 -10.437 -6.792 1.00 39.41 214 ASP A O 1
ATOM 1643 N N . VAL A 1 215 ? -10.015 -8.963 -5.416 1.00 43.72 215 VAL A N 1
ATOM 1644 C CA . VAL A 1 215 ? -8.868 -8.815 -4.523 1.00 43.72 215 VAL A CA 1
ATOM 1645 C C . VAL A 1 215 ? -9.106 -9.812 -3.391 1.00 43.72 215 VAL A C 1
ATOM 1647 O O . VAL A 1 215 ? -9.690 -9.441 -2.380 1.00 43.72 215 VAL A O 1
ATOM 1650 N N . ASP A 1 216 ? -8.719 -11.070 -3.603 1.00 35.84 216 ASP A N 1
ATOM 1651 C CA . ASP A 1 216 ? -8.746 -12.150 -2.599 1.00 35.84 216 ASP A CA 1
ATOM 1652 C C . ASP A 1 216 ? -7.346 -12.411 -2.005 1.00 35.84 216 ASP A C 1
ATOM 1654 O O . ASP A 1 216 ? -6.379 -12.649 -2.773 1.00 35.84 216 ASP A O 1
#

Radius of gyration: 17.66 Å; Cα contacts (8 Å, |Δi|>4): 390; chains: 1; bounding box: 45×30×55 Å

Solvent-accessible surface area (backbone atoms only — not comparable to full-atom values): 12377 Å² total; per-residue (Å²): 132,86,81,69,65,46,70,36,50,37,35,32,36,30,40,49,54,78,60,99,84,61,83,86,57,72,43,74,42,28,28,8,90,86,57,46,74,68,55,52,50,56,47,44,77,74,57,76,71,59,74,62,72,100,51,96,85,57,67,23,42,31,39,38,74,55,48,98,91,37,57,24,34,37,37,38,27,35,62,16,94,81,67,32,52,39,33,42,40,36,49,43,55,67,69,56,35,57,44,22,36,39,33,54,73,61,58,52,74,76,54,69,93,69,53,80,80,45,56,88,67,69,41,84,42,74,65,50,72,43,69,74,50,65,52,65,49,73,68,57,38,51,50,27,39,55,52,30,37,59,75,55,69,66,43,60,71,57,54,52,52,53,50,51,34,51,77,69,71,44,65,47,69,37,64,92,54,56,83,49,68,67,54,42,49,47,43,52,35,11,58,34,54,76,42,61,63,93,51,25,49,76,65,40,36,26,58,42,73,53,99,87,60,86,83,124

Foldseek 3Di:
DDFDKDWFWKFKWFFAQDPPPDDTDIATQEIEPPDDRVNVVQQCVQDPDDEDPDDPQDKKWKWAQGDPVQGIKIKIWDQAPSRTTMMMITRDDLVLLLQQLQVVVQVVVQDDSGDDHGHDDYHYDHTDIGGRHHYDDPVRLVVLQVLLCVQVVVPVVVLVVVLVCQVVLNAAEAAPPPPDPVSLSSNSSNSLSPDDSVRSSVHIYIPHDDPPDDSD

Sequence (216 aa):
MSATLLQFEHFYYGQPAADYQAPQRTGLLAASAGITPELAAATVERVTLPLPPFTANHRAWALVRGSRQQPFVMVQVQRSASGQSVAHYSLLPSDLLRTVGGNLRELLKLLDTELPAFGDGVKSLPLLSITPPQPESDDQQTEDILDLMSVVNNRVEVMESLLAAIVRNVPIVVVNAPEEFKARVDFMAGLLALLPFSVRYAVTFATYSTDANDVD

Nearest PDB structures (foldseek):
  3tw8-assembly2_C  TM=3.409E-01  e=5.175E-03  Homo sapiens
  7c3m-assembly2_B  TM=3.279E-01  e=3.838E-01  Homo sapiens
  6f8l-assembly1_E  TM=3.953E-01  e=1.372E+00  Thermus thermophilus HB8

Mean predicted aligned error: 6.99 Å

Secondary structure (DSSP, 8-state):
-PPPPEEE-EEEEEPPPPPTTS----EEEEEETT--HHHHHHHHHH---PPPPS-TT--EEEEEEEETTEEEEEEEEEE-TTS-EEEEEEEE-HHHHHHHTT-HHHHHTTS-SSPPP--SSPEEEPPEEE--PPPPPHHHHHHHHHHHHHHTTT-HHHHHHHHHHHHTTPPEE--S-SSSHHHHHHHHHHHHHTS-HHHHTT--EES---TT----